Protein AF-A0A4Y8JKN2-F1 (afdb_monomer_lite)

Foldseek 3Di:
DDDDDDDDDDDDPDDPCCQQPVPVDDDPDDTDPDHPVLVVLVVLLVLLVQLPPCDPVNPPRPSVVVLLVVAQVSLVVLLVVLVVVLVVQDWDWDWDDDPPDDIDIDIAHSVSSVSSNCVSVVVVRNFDWDKQKAFWQDQDLPAWTWGDRDDPDTDTEAEVVPDVVVSVPDDGGFIKIFTWGWDWDDDVVDDIDIYTYTPDIGGDDD

Sequence (206 aa):
MRPALPVLELAPDTLIATEIAPDGQIQLFDQPTSQLVDRSVVDAMTLLAQSKGVGPDADAAAFLQTLEERGPRVATSLRDLANTLAASQFETEFSWTEPRKAALNLRMSVPDLLHLGKLVASRELEKEPVQLEGILRTVSDISPLKLEIGKGEYETVNATEIDKSVIKSLSVGRRVRISTEVTEEKSPGGAPVTHFKATRIEVLEH

pLDDT: mean 82.79, std 11.7, range [41.06, 95.88]

Secondary structure (DSSP, 8-state):
-PPPPP------SS-HHHHH-TTS---SSS--SS-HHHHHHHHHHHHHHHHTT--S-GGG-HHHHHHHHH-HHHHHHHHHHHHHHHHTTS-EEEEE--TTSPPEEEEE-HHHHHHHHHHHHHTTTT---EEEEEEE----SSSPEEEEEETTEEEEEE-TTS-HHHHHH--TT-EEEEEEEEEEE--TTSPPEEEEEEEEEEEPP-

Radius of gyration: 23.22 Å; chains: 1; bounding box: 57×48×72 Å

Structure (mmCIF, N/CA/C/O backbone):
data_AF-A0A4Y8JKN2-F1
#
_entry.id   AF-A0A4Y8JKN2-F1
#
loop_
_atom_site.group_PDB
_atom_site.id
_atom_site.type_symbol
_atom_site.label_atom_id
_atom_site.label_alt_id
_atom_site.label_comp_id
_atom_site.label_asym_id
_atom_site.label_entity_id
_atom_site.label_seq_id
_atom_site.pdbx_PDB_ins_code
_atom_site.Cartn_x
_atom_site.Cartn_y
_atom_site.Cartn_z
_atom_site.occupancy
_atom_site.B_iso_or_equiv
_atom_site.auth_seq_id
_atom_site.auth_comp_id
_atom_site.auth_asym_id
_atom_site.auth_atom_id
_atom_site.pdbx_PDB_model_num
ATOM 1 N N . MET A 1 1 ? 7.258 -3.399 -41.483 1.00 41.06 1 MET A N 1
ATOM 2 C CA . MET A 1 1 ? 7.221 -2.134 -40.722 1.00 41.06 1 MET A CA 1
ATOM 3 C C . MET A 1 1 ? 6.805 -2.504 -39.305 1.00 41.06 1 MET A C 1
ATOM 5 O O . MET A 1 1 ? 5.716 -3.041 -39.157 1.00 41.06 1 MET A O 1
ATOM 9 N N . ARG A 1 2 ? 7.690 -2.405 -38.301 1.00 42.03 2 ARG A N 1
ATOM 10 C CA . ARG A 1 2 ? 7.281 -2.654 -36.904 1.00 42.03 2 ARG A CA 1
ATOM 11 C C . ARG A 1 2 ? 6.432 -1.457 -36.450 1.00 42.03 2 ARG A C 1
ATOM 13 O O . ARG A 1 2 ? 6.825 -0.338 -36.777 1.00 42.03 2 ARG A O 1
ATOM 20 N N . PRO A 1 3 ? 5.287 -1.662 -35.778 1.00 55.53 3 PRO A N 1
ATOM 21 C CA . PRO A 1 3 ? 4.520 -0.553 -35.224 1.00 55.53 3 PRO A CA 1
ATOM 22 C C . PRO A 1 3 ? 5.400 0.232 -34.242 1.00 55.53 3 PRO A C 1
ATOM 24 O O . PRO A 1 3 ? 6.191 -0.363 -33.508 1.00 55.53 3 PRO A O 1
ATOM 27 N N . ALA A 1 4 ? 5.304 1.561 -34.280 1.00 60.41 4 ALA A N 1
ATOM 28 C CA . ALA A 1 4 ? 5.977 2.414 -33.311 1.00 60.41 4 ALA A CA 1
ATOM 29 C C . ALA A 1 4 ? 5.371 2.146 -31.928 1.00 60.41 4 ALA A C 1
ATOM 31 O O . ALA A 1 4 ? 4.151 2.186 -31.770 1.00 60.41 4 ALA A O 1
ATOM 32 N N . LEU A 1 5 ? 6.220 1.828 -30.955 1.00 69.69 5 LEU A N 1
ATOM 33 C CA . LEU A 1 5 ? 5.797 1.688 -29.567 1.00 69.69 5 LEU A CA 1
ATOM 34 C C . LEU A 1 5 ? 5.616 3.093 -28.972 1.00 69.69 5 LEU A C 1
ATOM 36 O O . LEU A 1 5 ? 6.446 3.964 -29.245 1.00 69.69 5 LEU A O 1
ATOM 40 N N . PRO A 1 6 ? 4.554 3.340 -28.188 1.00 74.62 6 PRO A N 1
ATOM 41 C CA . PRO A 1 6 ? 4.417 4.596 -27.466 1.00 74.62 6 PRO A CA 1
ATOM 42 C C . PRO A 1 6 ? 5.538 4.707 -26.425 1.00 74.62 6 PRO A C 1
ATOM 44 O O . PRO A 1 6 ? 5.729 3.798 -25.619 1.00 74.62 6 PRO A O 1
ATOM 47 N N . VAL A 1 7 ? 6.278 5.816 -26.452 1.00 80.00 7 VAL A N 1
ATOM 48 C CA . VAL A 1 7 ? 7.317 6.140 -25.465 1.00 80.00 7 VAL A CA 1
ATOM 49 C C . VAL A 1 7 ? 6.814 7.304 -24.622 1.00 80.00 7 VAL A C 1
ATOM 51 O O . VAL A 1 7 ? 6.400 8.326 -25.169 1.00 80.00 7 VAL A O 1
ATOM 54 N N . LEU A 1 8 ? 6.838 7.138 -23.299 1.00 79.00 8 LEU A N 1
ATOM 55 C CA . LEU A 1 8 ? 6.589 8.213 -22.345 1.00 79.00 8 LEU A CA 1
ATOM 56 C C . LEU A 1 8 ? 7.929 8.639 -21.747 1.00 79.00 8 LEU A C 1
ATOM 58 O O . LEU A 1 8 ? 8.560 7.863 -21.033 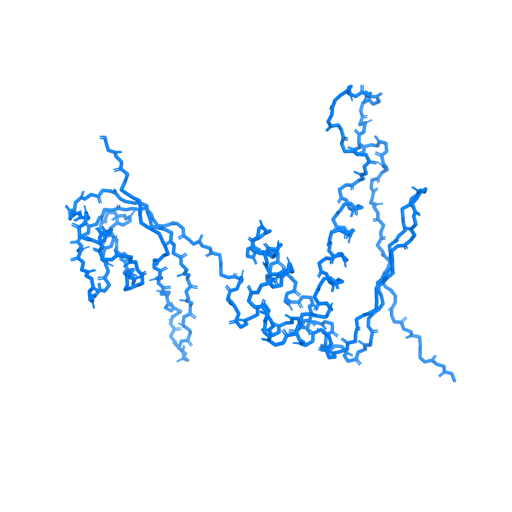1.00 79.00 8 LEU A O 1
ATOM 62 N N . GLU A 1 9 ? 8.353 9.863 -22.043 1.00 83.75 9 GLU A N 1
ATOM 63 C CA . GLU A 1 9 ? 9.558 10.446 -21.460 1.00 83.75 9 GLU A CA 1
ATOM 64 C C . GLU A 1 9 ? 9.188 11.295 -20.246 1.00 83.75 9 GLU A C 1
ATOM 66 O O . GLU A 1 9 ? 8.287 12.135 -20.301 1.00 83.75 9 GLU A O 1
ATOM 71 N N . LEU A 1 10 ? 9.888 11.055 -19.140 1.00 81.12 10 LEU A N 1
ATOM 72 C CA . LEU A 1 10 ? 9.747 11.793 -17.894 1.00 81.12 10 LEU A CA 1
ATOM 73 C C . LEU A 1 10 ? 11.110 12.378 -17.539 1.00 81.12 10 LEU A C 1
ATOM 75 O O . LEU A 1 10 ? 12.120 11.677 -17.594 1.00 81.12 10 LEU A O 1
ATOM 79 N N . ALA A 1 11 ? 11.127 13.650 -17.159 1.00 83.81 11 ALA A N 1
ATOM 80 C CA . ALA A 1 11 ? 12.320 14.337 -16.692 1.00 83.81 11 ALA A CA 1
ATOM 81 C C . ALA A 1 11 ? 11.973 15.202 -15.470 1.00 83.81 11 ALA A C 1
ATOM 83 O O . ALA A 1 11 ? 10.837 15.676 -15.369 1.00 83.81 11 ALA A O 1
ATOM 84 N N . PRO A 1 12 ? 12.926 15.415 -14.547 1.00 81.69 12 PRO A N 1
ATOM 85 C CA . PRO A 1 12 ? 12.766 16.404 -13.491 1.00 81.69 12 PRO A CA 1
ATOM 86 C C . PRO A 1 12 ? 12.513 17.791 -14.099 1.00 81.69 12 PRO A C 1
ATOM 88 O O . PRO A 1 12 ? 13.234 18.207 -15.005 1.00 81.69 12 PRO A O 1
ATOM 91 N N . ASP A 1 13 ? 11.527 18.520 -13.575 1.00 84.06 13 ASP A N 1
ATOM 92 C CA . ASP A 1 13 ? 11.289 19.925 -13.951 1.00 84.06 13 ASP A CA 1
ATOM 93 C C . ASP A 1 13 ? 12.321 20.870 -13.299 1.00 84.06 13 ASP A C 1
ATOM 95 O O . ASP A 1 13 ? 12.639 21.947 -13.800 1.00 84.06 13 ASP A O 1
ATOM 99 N N . THR A 1 14 ? 12.906 20.430 -12.182 1.00 83.00 14 THR A N 1
ATOM 100 C CA . THR A 1 14 ? 13.857 21.203 -11.379 1.00 83.00 14 THR A CA 1
ATOM 101 C C . THR A 1 14 ? 15.284 20.703 -11.585 1.00 83.00 14 THR A C 1
ATOM 103 O O . THR A 1 14 ? 15.535 19.502 -11.678 1.00 83.00 14 THR A O 1
ATOM 106 N N . LEU A 1 15 ? 16.255 21.620 -11.591 1.00 81.75 15 LEU A N 1
ATOM 107 C CA . LEU A 1 15 ? 17.674 21.266 -11.593 1.00 81.75 15 LEU A CA 1
ATOM 108 C C . LEU A 1 15 ? 18.097 20.662 -10.248 1.00 81.75 15 LEU A C 1
ATOM 110 O O . LEU A 1 15 ? 17.722 21.167 -9.191 1.00 81.75 15 LEU A O 1
ATOM 114 N N . ILE A 1 16 ? 18.998 19.675 -10.294 1.00 78.44 16 ILE A N 1
ATOM 115 C CA . ILE A 1 16 ? 19.581 19.013 -9.111 1.00 78.44 16 ILE A CA 1
ATOM 116 C C . ILE A 1 16 ? 20.062 20.033 -8.071 1.00 78.44 16 ILE A C 1
ATOM 118 O O . ILE A 1 16 ? 19.768 19.908 -6.885 1.00 78.44 16 ILE A O 1
ATOM 122 N N . ALA A 1 17 ? 20.788 21.064 -8.518 1.00 77.88 17 ALA A N 1
ATOM 123 C CA . ALA A 1 17 ? 21.339 22.088 -7.635 1.00 77.88 17 ALA A CA 1
ATOM 124 C C . ALA A 1 17 ? 20.245 22.875 -6.901 1.00 77.88 17 ALA A C 1
ATOM 126 O O . ALA A 1 17 ? 20.403 23.173 -5.726 1.00 77.88 17 ALA A O 1
ATOM 127 N N . THR A 1 18 ? 19.129 23.169 -7.567 1.00 82.75 18 THR A N 1
ATOM 128 C CA . THR A 1 18 ? 18.012 23.924 -6.989 1.00 82.75 18 THR A CA 1
ATOM 129 C C . THR A 1 18 ? 17.222 23.096 -5.976 1.00 82.75 18 THR A C 1
ATOM 131 O O . THR A 1 18 ? 16.709 23.647 -5.011 1.00 82.75 18 THR A O 1
ATOM 134 N N . GLU A 1 19 ? 17.136 21.781 -6.167 1.00 79.25 19 GLU A N 1
ATOM 135 C CA . GLU A 1 19 ? 16.401 20.890 -5.264 1.00 79.25 19 GLU A CA 1
ATOM 136 C C . GLU A 1 19 ? 17.225 20.465 -4.042 1.00 79.25 19 GLU A C 1
ATOM 138 O O . GLU A 1 19 ? 16.716 20.435 -2.925 1.00 79.25 19 GLU A O 1
ATOM 143 N N . ILE A 1 20 ? 18.507 20.152 -4.242 1.00 78.56 20 ILE A N 1
ATOM 144 C CA . ILE A 1 20 ? 19.381 19.624 -3.186 1.00 78.56 20 ILE A CA 1
ATOM 145 C C . ILE A 1 20 ? 20.089 20.752 -2.420 1.00 78.56 20 ILE A C 1
ATOM 147 O O . ILE A 1 20 ? 20.336 20.630 -1.221 1.00 78.56 20 ILE A O 1
ATOM 151 N N . ALA A 1 21 ? 20.411 21.860 -3.094 1.00 75.56 21 ALA A N 1
ATOM 152 C CA . ALA A 1 21 ? 21.145 22.989 -2.523 1.00 75.56 21 ALA A CA 1
ATOM 153 C C . ALA A 1 21 ? 20.587 24.346 -3.016 1.00 75.56 21 ALA A C 1
ATOM 155 O O . ALA A 1 21 ? 21.321 25.106 -3.657 1.00 75.56 21 ALA A O 1
ATOM 156 N N . PRO A 1 22 ? 19.314 24.679 -2.711 1.00 71.69 22 PRO A N 1
ATOM 157 C CA . PRO A 1 22 ? 18.637 25.879 -3.225 1.00 71.69 22 PRO A CA 1
ATOM 158 C C . PRO A 1 22 ? 19.405 27.185 -2.967 1.00 71.69 22 PRO A C 1
ATOM 160 O O . PRO A 1 22 ? 19.418 28.063 -3.825 1.00 71.69 22 PRO A O 1
ATOM 163 N N . ASP A 1 23 ? 20.117 27.274 -1.838 1.00 76.50 23 ASP A N 1
ATOM 164 C CA . ASP A 1 23 ? 20.905 28.448 -1.432 1.00 76.50 23 ASP A CA 1
ATOM 165 C C . ASP A 1 23 ? 22.427 28.264 -1.618 1.00 76.50 23 ASP A C 1
ATOM 167 O O . ASP A 1 23 ? 23.230 29.002 -1.044 1.00 76.50 23 ASP A O 1
ATOM 171 N N . GLY A 1 24 ? 22.860 27.236 -2.359 1.00 66.69 24 GLY A N 1
ATOM 172 C CA . GLY A 1 24 ? 24.280 26.911 -2.558 1.00 66.69 24 GLY A CA 1
ATOM 173 C C . GLY A 1 24 ? 25.007 26.400 -1.304 1.00 66.69 24 GLY A C 1
ATOM 174 O O . GLY A 1 24 ? 26.232 26.272 -1.309 1.00 66.69 24 GLY A O 1
ATOM 175 N N . GLN A 1 25 ? 24.276 26.107 -0.224 1.00 65.94 25 GLN A N 1
ATOM 176 C CA . GLN A 1 25 ? 24.839 25.601 1.025 1.00 65.94 25 GLN A CA 1
ATOM 177 C C . GLN A 1 25 ? 25.084 24.090 0.948 1.00 65.94 25 GLN A C 1
ATOM 179 O O . GLN A 1 25 ? 24.153 23.304 0.778 1.00 65.94 25 GLN A O 1
ATOM 184 N N . ILE A 1 26 ? 26.337 23.682 1.153 1.00 57.91 26 ILE A N 1
ATOM 185 C CA . ILE A 1 26 ? 26.689 22.294 1.464 1.00 57.91 26 ILE A CA 1
ATOM 186 C C . ILE A 1 26 ? 26.428 22.114 2.962 1.00 57.91 26 ILE A C 1
ATOM 188 O O . ILE A 1 26 ? 27.255 22.514 3.784 1.00 57.91 26 ILE A O 1
ATOM 192 N N . GLN A 1 27 ? 25.267 21.577 3.346 1.00 57.22 27 GLN A N 1
ATOM 193 C CA . GLN A 1 27 ? 25.066 21.202 4.746 1.00 57.22 27 GLN A CA 1
ATOM 194 C C . GLN A 1 27 ? 25.890 19.942 5.037 1.00 57.22 27 GLN A C 1
ATOM 196 O O . GLN A 1 27 ? 25.826 18.955 4.310 1.00 57.22 27 GLN A O 1
ATOM 201 N N . LEU A 1 28 ? 26.710 20.005 6.088 1.00 58.78 28 LEU A N 1
ATOM 202 C CA . LEU A 1 28 ? 27.764 19.029 6.400 1.00 58.78 28 LEU A CA 1
ATOM 203 C C . LEU A 1 28 ? 27.255 17.630 6.800 1.00 58.78 28 LEU A C 1
ATOM 205 O O . LEU A 1 28 ? 28.066 16.710 6.874 1.00 58.78 28 LEU A O 1
ATOM 209 N N . PHE A 1 29 ? 25.951 17.448 7.041 1.00 60.16 29 PHE A N 1
ATOM 210 C CA . PHE A 1 29 ? 25.372 16.175 7.481 1.00 60.16 29 PHE A CA 1
ATOM 211 C C . PHE A 1 29 ? 23.988 15.927 6.854 1.00 60.16 29 PHE A C 1
ATOM 213 O O . PHE A 1 29 ? 23.182 16.844 6.742 1.00 60.16 29 PHE A O 1
ATOM 220 N N . ASP A 1 30 ? 23.742 14.669 6.474 1.00 59.84 30 ASP A N 1
ATOM 221 C CA . ASP A 1 30 ? 22.440 14.083 6.104 1.00 59.84 30 ASP A CA 1
ATOM 222 C C . ASP A 1 30 ? 21.697 14.672 4.881 1.00 59.84 30 ASP A C 1
ATOM 224 O O . ASP A 1 30 ? 20.476 14.559 4.763 1.00 59.84 30 ASP A O 1
ATOM 228 N N . GLN A 1 31 ? 22.413 15.271 3.918 1.00 62.06 31 GLN A N 1
ATOM 229 C CA . GLN A 1 31 ? 21.781 15.731 2.675 1.00 62.06 31 GLN A CA 1
ATOM 230 C C . GLN A 1 31 ? 21.476 14.579 1.697 1.00 62.06 31 GLN A C 1
ATOM 232 O O . GLN A 1 31 ? 22.336 13.723 1.451 1.00 62.06 31 GLN A O 1
ATOM 237 N N . PRO A 1 32 ? 20.290 14.584 1.053 1.00 64.25 32 PRO A N 1
ATOM 238 C CA . PRO A 1 32 ? 20.011 13.719 -0.086 1.00 64.25 32 PRO A CA 1
ATOM 239 C C . PRO A 1 32 ? 21.027 13.973 -1.204 1.00 64.25 32 PRO A C 1
ATOM 241 O O . PRO A 1 32 ? 21.186 15.093 -1.668 1.00 64.25 32 PRO A O 1
ATOM 244 N N . THR A 1 33 ? 21.697 12.927 -1.679 1.00 74.38 33 THR A N 1
ATOM 245 C CA . THR A 1 33 ? 22.672 13.023 -2.783 1.00 74.38 33 THR A CA 1
ATOM 246 C C . THR A 1 33 ? 22.033 12.913 -4.172 1.00 74.38 33 THR A C 1
ATOM 248 O O . THR A 1 33 ? 22.736 12.938 -5.179 1.00 74.38 33 THR A O 1
ATOM 251 N N . SER A 1 34 ? 20.708 12.755 -4.233 1.00 80.25 34 SER A N 1
ATOM 252 C CA . SER A 1 34 ? 19.911 12.575 -5.455 1.00 80.25 34 SER A CA 1
ATOM 253 C C . SER A 1 34 ? 18.568 13.286 -5.319 1.00 80.25 34 SER A C 1
ATOM 255 O O . SER A 1 34 ? 18.090 13.473 -4.194 1.00 80.25 34 SER A O 1
ATOM 257 N N . GLN A 1 35 ? 17.982 13.682 -6.453 1.00 86.00 35 GLN A N 1
ATOM 258 C CA . GLN A 1 35 ? 16.673 14.332 -6.477 1.00 86.00 35 GLN A CA 1
ATOM 259 C C . GLN A 1 35 ? 15.595 13.374 -5.963 1.00 86.00 35 GLN A C 1
ATOM 261 O O . GLN A 1 35 ? 15.729 12.149 -6.041 1.00 86.00 35 GLN A O 1
ATOM 266 N N . LEU A 1 36 ? 14.498 13.915 -5.444 1.00 84.25 36 LEU A N 1
ATOM 267 C CA . LEU A 1 36 ? 13.361 13.131 -4.979 1.00 84.25 36 LEU A CA 1
ATOM 268 C C . LEU A 1 36 ? 12.807 12.253 -6.102 1.00 84.25 36 LEU A C 1
ATOM 270 O O . LEU A 1 36 ? 12.467 11.098 -5.849 1.00 84.25 36 LEU A O 1
ATOM 274 N N . VAL A 1 37 ? 12.752 12.769 -7.332 1.00 87.06 37 VAL A N 1
ATOM 275 C CA . VAL A 1 37 ? 12.298 11.998 -8.497 1.00 87.06 37 VAL A CA 1
ATOM 276 C C . VAL A 1 37 ? 13.226 10.823 -8.793 1.00 87.06 37 VAL A C 1
ATOM 278 O O . VAL A 1 37 ? 12.730 9.713 -8.955 1.00 87.06 37 VAL A O 1
ATOM 281 N N . ASP A 1 38 ? 14.546 11.019 -8.745 1.00 88.62 38 ASP A N 1
ATOM 282 C CA . ASP A 1 38 ? 15.517 9.935 -8.922 1.00 88.62 38 ASP A CA 1
ATOM 283 C C . ASP A 1 38 ? 15.287 8.839 -7.883 1.00 88.62 38 ASP A C 1
ATOM 285 O O . ASP A 1 38 ? 15.107 7.670 -8.220 1.00 88.62 38 ASP A O 1
ATOM 289 N N . ARG A 1 39 ? 15.205 9.228 -6.605 1.00 88.44 39 ARG A N 1
ATOM 290 C CA . ARG A 1 39 ? 14.962 8.290 -5.503 1.00 88.44 39 ARG A CA 1
ATOM 291 C C . ARG A 1 39 ? 13.639 7.554 -5.676 1.00 88.44 39 ARG A C 1
ATOM 293 O O . ARG A 1 39 ? 13.599 6.347 -5.472 1.00 88.44 39 ARG A O 1
ATOM 300 N N . SER A 1 40 ? 12.583 8.261 -6.070 1.00 88.75 40 SER A N 1
ATOM 301 C CA . SER A 1 40 ? 11.241 7.695 -6.230 1.00 88.75 40 SER A CA 1
ATOM 302 C C . SER A 1 40 ? 11.164 6.718 -7.403 1.00 88.75 40 SER A C 1
ATOM 304 O O . SER A 1 40 ? 10.560 5.656 -7.273 1.00 88.75 40 SER A O 1
ATOM 306 N N . VAL A 1 41 ? 11.798 7.036 -8.537 1.00 90.12 41 VAL A N 1
ATOM 307 C CA . VAL A 1 41 ? 11.812 6.152 -9.712 1.00 90.12 41 VAL A CA 1
ATOM 308 C C . VAL A 1 41 ? 12.665 4.917 -9.453 1.00 90.12 41 VAL A C 1
ATOM 310 O O . VAL A 1 41 ? 12.218 3.805 -9.733 1.00 90.12 41 VAL A O 1
ATOM 313 N N . VAL A 1 42 ? 13.858 5.083 -8.872 1.00 90.94 42 VAL A N 1
ATOM 314 C CA . VAL A 1 42 ? 14.717 3.958 -8.473 1.00 90.94 42 VAL A CA 1
ATOM 315 C C . VAL A 1 42 ? 13.966 3.027 -7.524 1.00 90.94 42 VAL A C 1
ATOM 317 O O . VAL A 1 42 ? 13.999 1.808 -7.699 1.00 90.94 42 VAL A O 1
ATOM 320 N N . ASP A 1 43 ? 13.259 3.590 -6.548 1.00 89.81 43 ASP A N 1
ATOM 321 C CA . ASP A 1 43 ? 12.484 2.829 -5.578 1.00 89.81 43 ASP A CA 1
ATOM 322 C C . ASP A 1 43 ? 11.317 2.067 -6.229 1.00 89.81 43 ASP A C 1
ATOM 324 O O . ASP A 1 43 ? 11.188 0.854 -6.059 1.00 89.81 43 ASP A O 1
ATOM 328 N N . ALA A 1 44 ? 10.528 2.736 -7.074 1.00 90.19 44 ALA A N 1
ATOM 329 C CA . ALA A 1 44 ? 9.434 2.108 -7.813 1.00 90.19 44 ALA A CA 1
ATOM 330 C C . ALA A 1 44 ? 9.925 0.984 -8.745 1.00 90.19 44 ALA A C 1
ATOM 332 O O . ALA A 1 44 ? 9.352 -0.108 -8.764 1.00 90.19 44 ALA A O 1
ATOM 333 N N . MET A 1 45 ? 11.015 1.209 -9.487 1.00 92.19 45 MET A N 1
ATOM 334 C CA . MET A 1 45 ? 11.617 0.184 -10.347 1.00 92.19 45 MET A CA 1
ATOM 335 C C . MET A 1 45 ? 12.172 -0.989 -9.536 1.00 92.19 45 MET A C 1
ATOM 337 O O . MET A 1 45 ? 12.086 -2.133 -9.982 1.00 92.19 45 MET A O 1
ATOM 341 N N . THR A 1 46 ? 12.702 -0.730 -8.339 1.00 90.00 46 THR A N 1
ATOM 342 C CA . THR A 1 46 ? 13.184 -1.776 -7.431 1.00 90.00 46 THR A CA 1
ATOM 343 C C . THR A 1 46 ? 12.029 -2.631 -6.916 1.00 90.00 46 THR A C 1
ATOM 345 O O . THR A 1 46 ? 12.123 -3.854 -6.978 1.00 90.00 46 THR A O 1
ATOM 348 N N . LEU A 1 47 ? 10.912 -2.024 -6.498 1.00 89.19 47 LEU A N 1
ATOM 349 C CA . LEU A 1 47 ? 9.699 -2.749 -6.095 1.00 89.19 47 LEU A CA 1
ATOM 350 C C . LEU A 1 47 ? 9.158 -3.631 -7.226 1.00 89.19 47 LEU A C 1
ATOM 352 O O . LEU A 1 47 ? 8.868 -4.812 -7.023 1.00 89.19 47 LEU A O 1
ATOM 356 N N . LEU A 1 48 ? 9.070 -3.086 -8.443 1.00 90.38 48 LEU A N 1
ATOM 357 C CA . LEU A 1 48 ? 8.647 -3.850 -9.616 1.00 90.38 48 LEU A CA 1
ATOM 358 C C . LEU A 1 48 ? 9.613 -5.007 -9.908 1.00 90.38 48 LEU A C 1
ATOM 360 O O . LEU A 1 48 ? 9.170 -6.118 -10.198 1.00 90.38 48 LEU A O 1
ATOM 364 N N . ALA A 1 49 ? 10.924 -4.788 -9.790 1.00 89.75 49 ALA A N 1
ATOM 365 C CA . ALA A 1 49 ? 11.920 -5.839 -9.967 1.00 89.75 49 ALA A CA 1
ATOM 366 C C . ALA A 1 49 ? 11.802 -6.939 -8.900 1.00 89.75 49 ALA A C 1
ATOM 368 O O . ALA A 1 49 ? 11.878 -8.112 -9.245 1.00 89.75 49 ALA A O 1
ATOM 369 N N . GLN A 1 50 ? 11.569 -6.578 -7.635 1.00 87.56 50 GLN A N 1
ATOM 370 C CA . GLN A 1 50 ? 11.368 -7.526 -6.534 1.00 87.56 50 GLN A CA 1
ATOM 371 C C . GLN A 1 50 ? 10.105 -8.372 -6.706 1.00 87.56 50 GLN A C 1
ATOM 373 O O . GLN A 1 50 ? 10.086 -9.522 -6.275 1.00 87.56 50 GLN A O 1
ATOM 378 N N . SER A 1 51 ? 9.063 -7.831 -7.347 1.00 85.12 51 SER A N 1
ATOM 379 C CA . SER A 1 51 ? 7.854 -8.606 -7.648 1.00 85.12 51 SER A CA 1
ATOM 380 C C . SER A 1 51 ? 8.123 -9.770 -8.613 1.00 85.12 51 SER A C 1
ATOM 382 O O . SER A 1 51 ? 7.438 -10.797 -8.572 1.00 85.12 51 SER A O 1
ATOM 384 N N . LYS A 1 52 ? 9.162 -9.655 -9.453 1.00 81.88 52 LYS A N 1
ATOM 385 C CA . LYS A 1 52 ? 9.575 -10.731 -10.351 1.00 81.88 52 LYS A CA 1
ATOM 386 C C . LYS A 1 52 ? 10.271 -11.832 -9.567 1.00 81.88 52 LYS A C 1
ATOM 388 O O . LYS A 1 52 ? 11.340 -11.636 -9.001 1.00 81.88 52 LYS A O 1
ATOM 393 N N . GLY A 1 53 ? 9.689 -13.023 -9.598 1.00 70.25 53 GLY A N 1
ATOM 394 C CA . GLY A 1 53 ? 10.221 -14.182 -8.883 1.00 70.25 53 GLY A CA 1
ATOM 395 C C . GLY A 1 53 ? 9.559 -14.436 -7.532 1.00 70.25 53 GLY A C 1
ATOM 396 O O . GLY A 1 53 ? 9.922 -15.401 -6.863 1.00 70.25 53 GLY A O 1
ATOM 397 N N . VAL A 1 54 ? 8.547 -13.646 -7.154 1.00 74.62 54 VAL A N 1
ATOM 398 C CA . VAL A 1 54 ? 7.657 -14.014 -6.050 1.00 74.62 54 VAL A CA 1
ATOM 399 C C . VAL A 1 54 ? 6.799 -15.198 -6.500 1.00 74.62 54 VAL A C 1
ATOM 401 O O . VAL A 1 54 ? 5.884 -15.045 -7.308 1.00 74.62 54 VAL A O 1
ATOM 404 N N . GLY A 1 55 ? 7.140 -16.395 -6.021 1.00 66.38 55 GLY A N 1
ATOM 405 C CA . GLY A 1 55 ? 6.384 -17.620 -6.279 1.00 66.38 55 GLY A CA 1
ATOM 406 C C . GLY A 1 55 ? 5.028 -17.649 -5.557 1.00 66.38 55 GLY A C 1
ATOM 407 O O . GLY A 1 55 ? 4.692 -16.716 -4.838 1.00 66.38 55 GLY A O 1
ATOM 408 N N . PRO A 1 56 ? 4.236 -18.720 -5.725 1.00 59.12 56 PRO A N 1
ATOM 409 C CA . PRO A 1 56 ? 2.924 -18.852 -5.083 1.00 59.12 56 PRO A CA 1
ATOM 410 C C . PRO A 1 56 ? 2.989 -18.941 -3.548 1.00 59.12 56 PRO A C 1
ATOM 412 O O . PRO A 1 56 ? 2.027 -18.565 -2.887 1.00 59.12 56 PRO A O 1
ATOM 415 N N . ASP A 1 57 ? 4.120 -19.379 -2.983 1.00 57.78 57 ASP A N 1
ATOM 416 C CA . ASP A 1 57 ? 4.357 -19.488 -1.534 1.00 57.78 57 ASP A CA 1
ATOM 417 C C . ASP A 1 57 ? 4.989 -18.187 -0.991 1.00 57.78 57 ASP A C 1
ATOM 419 O O . ASP A 1 57 ? 6.114 -18.138 -0.492 1.00 57.78 57 ASP A O 1
ATOM 423 N N . ALA A 1 58 ? 4.297 -17.075 -1.244 1.00 60.31 58 ALA A N 1
ATOM 424 C CA . ALA A 1 58 ? 4.840 -15.722 -1.152 1.00 60.31 58 ALA A CA 1
ATOM 425 C C . ALA A 1 58 ? 4.890 -15.142 0.270 1.00 60.31 58 ALA A C 1
ATOM 427 O O . ALA A 1 58 ? 5.325 -14.009 0.426 1.00 60.31 58 ALA A O 1
ATOM 428 N N . ASP A 1 59 ? 4.427 -15.840 1.309 1.00 55.78 59 ASP A N 1
ATOM 429 C CA . ASP A 1 59 ? 4.251 -15.261 2.657 1.00 55.78 59 ASP A CA 1
ATOM 430 C C . ASP A 1 59 ? 5.546 -14.665 3.257 1.00 55.78 59 ASP A C 1
ATOM 432 O O . ASP A 1 59 ? 5.468 -13.766 4.086 1.00 55.78 59 ASP A O 1
ATOM 436 N N . ALA A 1 60 ? 6.729 -15.085 2.786 1.00 55.72 60 ALA A N 1
ATOM 437 C CA . ALA A 1 60 ? 8.037 -14.585 3.232 1.00 55.72 60 ALA A CA 1
ATOM 438 C C . ALA A 1 60 ? 8.823 -13.783 2.169 1.00 55.72 60 ALA A C 1
ATOM 440 O O . ALA A 1 60 ? 10.026 -13.558 2.321 1.00 55.72 60 ALA A O 1
ATOM 441 N N . ALA A 1 61 ? 8.198 -13.384 1.057 1.00 69.50 61 ALA A N 1
ATOM 442 C CA . ALA A 1 61 ? 8.914 -12.662 0.008 1.00 69.50 61 ALA A CA 1
ATOM 443 C C . ALA A 1 61 ? 9.251 -11.227 0.454 1.00 69.50 61 ALA A C 1
ATOM 445 O O . ALA A 1 61 ? 8.363 -10.469 0.836 1.00 69.50 61 ALA A O 1
ATOM 446 N N . ALA A 1 62 ? 10.521 -10.823 0.317 1.00 78.19 62 ALA A N 1
ATOM 447 C CA . ALA A 1 62 ? 11.013 -9.482 0.673 1.00 78.19 62 ALA A CA 1
ATOM 448 C C . ALA A 1 62 ? 10.194 -8.335 0.044 1.00 78.19 62 ALA A C 1
ATOM 450 O O . ALA A 1 62 ? 10.070 -7.257 0.623 1.00 78.19 62 ALA A O 1
ATOM 451 N N . PHE A 1 63 ? 9.604 -8.588 -1.127 1.00 84.69 63 PHE A N 1
ATOM 452 C CA . PHE A 1 63 ? 8.667 -7.688 -1.794 1.00 84.69 63 PHE A CA 1
ATOM 453 C C . PHE A 1 63 ? 7.477 -7.299 -0.903 1.00 84.69 63 PHE A C 1
ATOM 455 O O . PHE A 1 63 ? 7.155 -6.121 -0.801 1.00 84.69 63 PHE A O 1
ATOM 462 N N . LEU A 1 64 ? 6.837 -8.270 -0.243 1.00 81.50 64 LEU A N 1
ATOM 463 C CA . LEU A 1 64 ? 5.624 -8.034 0.544 1.00 81.50 64 LEU A CA 1
ATOM 464 C C . LEU A 1 64 ? 5.927 -7.263 1.822 1.00 81.50 64 LEU A C 1
ATOM 466 O O . LEU A 1 64 ? 5.234 -6.296 2.109 1.00 81.50 64 LEU A O 1
ATOM 470 N N . GLN A 1 65 ? 7.020 -7.608 2.505 1.00 81.81 65 GLN A N 1
ATOM 471 C CA . GLN A 1 65 ? 7.494 -6.835 3.651 1.00 81.81 65 GLN A CA 1
ATOM 472 C C . GLN A 1 65 ? 7.773 -5.377 3.255 1.00 81.81 65 GLN A C 1
ATOM 474 O O . GLN A 1 65 ? 7.331 -4.448 3.924 1.00 81.81 65 GLN A O 1
ATOM 479 N N . THR A 1 66 ? 8.459 -5.165 2.127 1.00 84.88 66 THR A N 1
ATOM 480 C CA . THR A 1 66 ? 8.770 -3.810 1.649 1.00 84.88 66 THR A CA 1
ATOM 481 C C . THR A 1 66 ? 7.489 -3.048 1.289 1.00 84.88 66 THR A C 1
ATOM 483 O O . THR A 1 66 ? 7.395 -1.842 1.510 1.00 84.88 66 THR A O 1
ATOM 486 N N . LEU A 1 67 ? 6.484 -3.733 0.736 1.00 85.56 67 LEU A N 1
ATOM 487 C CA . LEU A 1 67 ? 5.208 -3.119 0.387 1.00 85.56 67 LEU A CA 1
ATOM 488 C C . LEU A 1 67 ? 4.376 -2.760 1.629 1.00 85.56 67 LEU A C 1
ATOM 490 O O . LEU A 1 67 ? 3.796 -1.678 1.664 1.00 85.56 67 LEU A O 1
ATOM 494 N N . GLU A 1 68 ? 4.372 -3.611 2.657 1.00 81.50 68 GLU A N 1
ATOM 495 C CA . GLU A 1 68 ? 3.749 -3.337 3.960 1.00 81.50 68 GLU A CA 1
ATOM 496 C C . GLU A 1 68 ? 4.392 -2.131 4.655 1.00 81.50 68 GLU A C 1
ATOM 498 O O . GLU A 1 68 ? 3.686 -1.232 5.108 1.00 81.50 68 GLU A O 1
ATOM 503 N N . GLU A 1 69 ? 5.727 -2.057 4.671 1.00 85.19 69 GLU A N 1
ATOM 504 C CA . GLU A 1 69 ? 6.475 -0.930 5.248 1.00 85.19 69 GLU A CA 1
ATOM 505 C C . GLU A 1 69 ? 6.170 0.403 4.543 1.00 85.19 69 GLU A C 1
ATOM 507 O O . GLU A 1 69 ? 6.153 1.461 5.175 1.00 85.19 69 GLU A O 1
ATOM 512 N N . ARG A 1 70 ? 5.903 0.368 3.231 1.00 84.44 70 ARG A N 1
ATOM 513 C CA . ARG A 1 70 ? 5.524 1.549 2.432 1.00 84.44 70 ARG A CA 1
ATOM 514 C C . ARG A 1 70 ? 4.044 1.898 2.520 1.00 84.44 70 ARG A C 1
ATOM 516 O O . ARG A 1 70 ? 3.656 3.030 2.219 1.00 84.44 70 ARG A O 1
ATOM 523 N N . GLY A 1 71 ? 3.243 0.941 2.956 1.00 81.31 71 GLY A N 1
ATOM 524 C CA . GLY A 1 71 ? 1.855 1.115 3.311 1.00 81.31 71 GLY A CA 1
ATOM 525 C C . GLY A 1 71 ? 0.867 1.142 2.139 1.00 81.31 71 GLY A C 1
ATOM 526 O O . GLY A 1 71 ? 1.230 1.071 0.957 1.00 81.31 71 GLY A O 1
ATOM 527 N N . PRO A 1 72 ? -0.428 1.285 2.468 1.00 80.62 72 PRO A N 1
ATOM 528 C CA . PRO A 1 72 ? -1.516 0.923 1.562 1.00 80.62 72 PRO A CA 1
ATOM 529 C C . PRO A 1 72 ? -1.620 1.755 0.293 1.00 80.62 72 PRO A C 1
ATOM 531 O O . PRO A 1 72 ? -1.952 1.238 -0.767 1.00 80.62 72 PRO A O 1
ATOM 534 N N . ARG A 1 73 ? -1.263 3.042 0.348 1.00 80.06 73 ARG A N 1
ATOM 535 C CA . ARG A 1 73 ? -1.303 3.910 -0.841 1.00 80.06 73 ARG A CA 1
ATOM 536 C C . ARG A 1 73 ? -0.319 3.464 -1.917 1.00 80.06 73 ARG A C 1
ATOM 538 O O . ARG A 1 73 ? -0.624 3.567 -3.107 1.00 80.06 73 ARG A O 1
ATOM 545 N N . VAL A 1 74 ? 0.850 2.968 -1.506 1.00 87.06 74 VAL A N 1
ATOM 546 C CA . VAL A 1 74 ? 1.860 2.442 -2.430 1.00 87.06 74 VAL A CA 1
ATOM 547 C C . VAL A 1 74 ? 1.388 1.109 -3.000 1.00 87.06 74 VAL A C 1
ATOM 549 O O . VAL A 1 74 ? 1.482 0.918 -4.210 1.00 87.06 74 VAL A O 1
ATOM 552 N N . ALA A 1 75 ? 0.797 0.241 -2.172 1.00 86.69 75 ALA A N 1
ATOM 553 C CA . ALA A 1 75 ? 0.169 -0.999 -2.624 1.00 86.69 75 ALA A CA 1
ATOM 554 C C . ALA A 1 75 ? -0.916 -0.742 -3.684 1.00 86.69 75 ALA A C 1
ATOM 556 O O . ALA A 1 75 ? -0.835 -1.290 -4.784 1.00 86.69 75 ALA A O 1
ATOM 557 N N . THR A 1 76 ? -1.858 0.168 -3.418 1.00 83.56 76 THR A N 1
ATOM 558 C CA . THR A 1 76 ? -2.932 0.525 -4.358 1.00 83.56 76 THR A CA 1
ATOM 559 C C . THR A 1 76 ? -2.378 1.082 -5.662 1.00 83.56 76 THR A C 1
ATOM 561 O O . THR A 1 76 ? -2.735 0.608 -6.739 1.00 83.56 76 THR A O 1
ATOM 564 N N . SER A 1 77 ? -1.448 2.039 -5.580 1.00 88.44 77 SER A N 1
ATOM 565 C CA . SER A 1 77 ? -0.832 2.641 -6.770 1.00 88.44 77 SER A CA 1
ATOM 566 C C . SER A 1 77 ? -0.094 1.598 -7.614 1.00 88.44 77 SER A C 1
ATOM 568 O O . SER A 1 77 ? -0.165 1.628 -8.841 1.00 88.44 77 SER A O 1
ATOM 570 N N . LEU A 1 78 ? 0.587 0.649 -6.966 1.00 90.62 78 LEU A N 1
ATOM 571 C CA . LEU A 1 78 ? 1.304 -0.428 -7.638 1.00 90.62 78 LEU A CA 1
ATOM 572 C C . LEU A 1 78 ? 0.347 -1.415 -8.318 1.00 90.62 78 LEU A C 1
ATOM 574 O O . LEU A 1 78 ? 0.589 -1.794 -9.467 1.00 90.62 78 LEU A O 1
ATOM 578 N N . ARG A 1 79 ? -0.755 -1.797 -7.655 1.00 89.44 79 ARG A N 1
ATOM 579 C CA . ARG A 1 79 ? -1.798 -2.636 -8.262 1.00 89.44 79 ARG A CA 1
ATOM 580 C C . ARG A 1 79 ? -2.418 -1.942 -9.471 1.00 89.44 79 ARG A C 1
ATOM 582 O O . ARG A 1 79 ? -2.547 -2.552 -10.532 1.00 89.44 79 ARG A O 1
ATOM 589 N N . ASP A 1 80 ? -2.799 -0.679 -9.326 1.00 90.19 80 ASP A N 1
ATOM 590 C CA . ASP A 1 80 ? -3.493 0.064 -10.377 1.00 90.19 80 ASP A CA 1
ATOM 591 C C . ASP A 1 80 ? -2.583 0.293 -11.588 1.00 90.19 80 ASP A C 1
ATOM 593 O O . ASP A 1 80 ? -3.021 0.111 -12.729 1.00 90.19 80 ASP A O 1
ATOM 597 N N . LEU A 1 81 ? -1.297 0.581 -11.356 1.00 90.25 81 LEU A N 1
ATOM 598 C CA . LEU A 1 81 ? -0.279 0.613 -12.405 1.00 90.25 81 LEU A CA 1
ATOM 599 C C . LEU A 1 81 ? -0.184 -0.740 -13.121 1.00 90.25 81 LEU A C 1
ATOM 601 O O . LEU A 1 81 ? -0.251 -0.792 -14.349 1.00 90.25 81 LEU A O 1
ATOM 605 N N . ALA A 1 82 ? -0.068 -1.838 -12.369 1.00 91.19 82 ALA A N 1
ATOM 606 C CA . ALA A 1 82 ? 0.055 -3.179 -12.931 1.00 91.19 82 ALA A CA 1
ATOM 607 C C . ALA A 1 82 ? -1.167 -3.564 -13.782 1.00 91.19 82 ALA A C 1
ATOM 609 O O . ALA A 1 82 ? -1.014 -4.032 -14.910 1.00 91.19 82 ALA A O 1
ATOM 610 N N . ASN A 1 83 ? -2.376 -3.295 -13.285 1.00 90.94 83 ASN A N 1
ATOM 611 C CA . ASN A 1 83 ? -3.626 -3.548 -13.998 1.00 90.94 83 ASN A CA 1
ATOM 612 C C . ASN A 1 83 ? -3.747 -2.697 -15.268 1.00 90.94 83 ASN A C 1
ATOM 614 O O . ASN A 1 83 ? -4.133 -3.211 -16.319 1.00 90.94 83 ASN A O 1
ATOM 618 N N . THR A 1 84 ? -3.384 -1.415 -15.187 1.00 90.81 84 THR A N 1
ATOM 619 C CA . THR A 1 84 ? -3.420 -0.491 -16.330 1.00 90.81 84 THR A CA 1
ATOM 620 C C . THR A 1 84 ? -2.466 -0.945 -17.432 1.00 90.81 84 THR A C 1
ATOM 622 O O . THR A 1 84 ? -2.846 -1.012 -18.601 1.00 90.81 84 THR A O 1
ATOM 625 N N . LEU A 1 85 ? -1.238 -1.320 -17.068 1.00 90.19 85 LEU A N 1
ATOM 626 C CA . LEU A 1 85 ? -0.248 -1.807 -18.026 1.00 90.19 85 LEU A CA 1
ATOM 627 C C . LEU A 1 85 ? -0.636 -3.174 -18.600 1.00 90.19 85 LEU A C 1
ATOM 629 O O . LEU A 1 85 ? -0.540 -3.368 -19.810 1.00 90.19 85 LEU A O 1
ATOM 633 N N . ALA A 1 86 ? -1.149 -4.097 -17.782 1.00 90.00 86 ALA A N 1
ATOM 634 C CA . ALA A 1 86 ? -1.621 -5.399 -18.254 1.00 90.00 86 ALA A CA 1
ATOM 635 C C . ALA A 1 86 ? -2.781 -5.266 -19.256 1.00 90.00 86 ALA A C 1
ATOM 637 O O . ALA A 1 86 ? -2.822 -5.991 -20.252 1.00 90.00 86 ALA 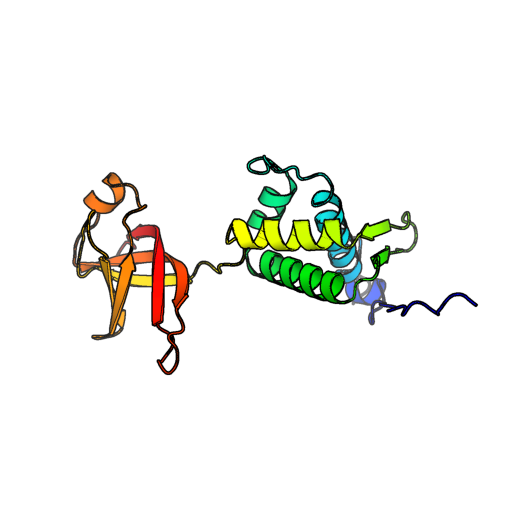A O 1
ATOM 638 N N . ALA A 1 87 ? -3.691 -4.310 -19.036 1.00 89.19 87 ALA A N 1
ATOM 639 C CA . ALA A 1 87 ? -4.809 -4.034 -19.937 1.00 89.19 87 ALA A CA 1
ATOM 640 C C . ALA A 1 87 ? -4.359 -3.542 -21.324 1.00 89.19 87 ALA A C 1
ATOM 642 O O . ALA A 1 87 ? -5.075 -3.754 -22.303 1.00 89.19 87 ALA A O 1
ATOM 643 N N . SER A 1 88 ? -3.169 -2.939 -21.429 1.00 85.00 88 SER A N 1
ATOM 644 C CA . SER A 1 88 ? -2.597 -2.513 -22.712 1.00 85.00 88 SER A CA 1
ATOM 645 C C . SER A 1 88 ? -2.184 -3.682 -23.617 1.00 85.00 88 SER A C 1
ATOM 647 O O . SER A 1 88 ? -2.038 -3.493 -24.820 1.00 85.00 88 SER A O 1
ATOM 649 N N . GLN A 1 89 ? -2.018 -4.887 -23.055 1.00 82.25 89 GLN A N 1
ATOM 650 C CA . GLN A 1 89 ? -1.544 -6.098 -23.740 1.00 82.25 89 GLN A CA 1
ATOM 651 C C . GLN A 1 89 ? -0.153 -5.977 -24.394 1.00 82.25 89 GLN A C 1
ATOM 653 O O . GLN A 1 89 ? 0.225 -6.834 -25.195 1.00 82.25 89 GLN A O 1
ATOM 658 N N . PHE A 1 90 ? 0.633 -4.958 -24.037 1.00 81.25 90 PHE A N 1
ATOM 659 C CA . PHE A 1 90 ? 2.015 -4.800 -24.490 1.00 81.25 90 PHE A CA 1
ATOM 660 C C . PHE A 1 90 ? 3.012 -5.171 -23.388 1.00 81.25 90 PHE A C 1
ATOM 662 O O . PHE A 1 90 ? 2.766 -4.962 -22.200 1.00 81.25 90 PHE A O 1
ATOM 669 N N . GLU A 1 91 ? 4.174 -5.696 -23.785 1.00 84.56 91 GLU A N 1
ATOM 670 C CA . GLU A 1 91 ? 5.324 -5.757 -22.881 1.00 84.56 91 GLU A CA 1
ATOM 671 C C . GLU A 1 91 ? 5.799 -4.335 -22.581 1.00 84.56 91 GLU A C 1
ATOM 673 O O . GLU A 1 91 ? 5.963 -3.522 -23.492 1.00 84.56 91 GLU A O 1
ATOM 678 N N . THR A 1 92 ? 6.015 -4.038 -21.302 1.00 88.75 92 THR A N 1
ATOM 679 C CA . THR A 1 92 ? 6.421 -2.701 -20.861 1.00 88.75 92 THR A CA 1
ATOM 680 C C . THR A 1 92 ? 7.903 -2.698 -20.527 1.00 88.75 92 THR A C 1
ATOM 682 O O . THR A 1 92 ? 8.370 -3.541 -19.763 1.00 88.75 92 THR A O 1
ATOM 685 N N . GLU A 1 93 ? 8.645 -1.743 -21.077 1.00 92.06 93 GLU A N 1
ATOM 686 C CA . GLU A 1 93 ? 10.050 -1.518 -20.748 1.00 92.06 93 GLU A CA 1
ATOM 687 C C . GLU A 1 93 ? 10.194 -0.175 -20.032 1.00 92.06 93 GLU A C 1
ATOM 689 O O . GLU A 1 93 ? 9.725 0.853 -20.511 1.00 92.06 93 GLU A O 1
ATOM 694 N N . PHE A 1 94 ? 10.821 -0.209 -18.863 1.00 91.38 94 PHE A N 1
ATOM 695 C CA . PHE A 1 94 ? 11.143 0.948 -18.047 1.00 91.38 94 PHE A CA 1
ATOM 696 C C . PHE A 1 94 ? 12.648 1.159 -18.090 1.00 91.38 94 PHE A C 1
ATOM 698 O O . PHE A 1 94 ? 13.410 0.223 -17.834 1.00 91.38 94 PHE A O 1
ATOM 705 N N . SER A 1 95 ? 13.070 2.390 -18.351 1.00 93.50 95 SER A N 1
ATOM 706 C CA . SER A 1 95 ? 14.472 2.790 -18.308 1.00 93.50 95 SER A CA 1
ATOM 707 C C . SER A 1 95 ? 14.618 4.084 -17.518 1.00 93.50 95 SER A C 1
ATOM 709 O O . SER A 1 95 ? 13.910 5.050 -17.801 1.00 93.50 95 SER A O 1
ATOM 711 N N . TRP A 1 96 ? 15.555 4.126 -16.575 1.00 93.44 96 TRP A N 1
ATOM 712 C CA . TRP A 1 96 ? 15.909 5.337 -15.838 1.00 93.44 96 TRP A CA 1
ATOM 713 C C . TRP A 1 96 ? 17.415 5.562 -15.888 1.00 93.44 96 TRP A C 1
ATOM 715 O O . TRP A 1 96 ? 18.197 4.627 -15.706 1.00 93.44 96 TRP A O 1
ATOM 725 N N . THR A 1 97 ? 17.834 6.799 -16.148 1.00 90.69 97 THR A N 1
ATOM 726 C CA . THR A 1 97 ? 19.250 7.170 -16.220 1.00 90.69 97 THR A CA 1
ATOM 727 C C . THR A 1 97 ? 19.491 8.412 -15.383 1.00 90.69 97 THR A C 1
ATOM 729 O O . THR A 1 97 ? 18.909 9.458 -15.642 1.00 90.69 97 THR A O 1
ATOM 732 N N . GLU A 1 98 ? 20.410 8.300 -14.429 1.00 86.38 98 GLU A N 1
ATOM 733 C CA . GLU A 1 98 ? 20.890 9.430 -13.638 1.00 86.38 98 GLU A CA 1
ATOM 734 C C . GLU A 1 98 ? 22.319 9.802 -14.060 1.00 86.38 98 GLU A C 1
ATOM 736 O O . GLU A 1 98 ? 23.123 8.917 -14.390 1.00 86.38 98 GLU A O 1
ATOM 741 N N . PRO A 1 99 ? 22.702 11.090 -14.001 1.00 81.19 99 PRO A N 1
ATOM 742 C CA . PRO A 1 99 ? 24.081 11.489 -14.231 1.00 81.19 99 PRO A CA 1
ATOM 743 C C . PRO A 1 99 ? 25.044 10.727 -13.312 1.00 81.19 99 PRO A C 1
ATOM 745 O O . PRO A 1 99 ? 24.903 10.734 -12.092 1.00 81.19 99 PRO A O 1
ATOM 748 N N . ARG A 1 100 ? 26.082 10.122 -13.903 1.00 81.69 100 ARG A N 1
ATOM 749 C CA . ARG A 1 100 ? 27.157 9.400 -13.191 1.00 81.69 100 ARG A CA 1
ATOM 750 C C . ARG A 1 100 ? 26.716 8.119 -12.460 1.00 81.69 100 ARG A C 1
ATOM 752 O O . ARG A 1 100 ? 27.511 7.584 -11.690 1.00 81.69 100 ARG A O 1
ATOM 759 N N . LYS A 1 101 ? 25.515 7.590 -12.722 1.00 85.69 101 LYS A N 1
ATOM 760 C CA . LYS A 1 101 ? 25.094 6.252 -12.273 1.00 85.69 101 LYS A CA 1
ATOM 761 C C . LYS A 1 101 ? 24.827 5.330 -13.461 1.00 85.69 101 LYS A C 1
ATOM 763 O O . LYS A 1 101 ? 24.644 5.779 -14.590 1.00 85.69 101 LYS A O 1
ATOM 768 N N . ALA A 1 102 ? 24.832 4.025 -13.202 1.00 87.25 102 ALA A N 1
ATOM 769 C CA . ALA A 1 102 ? 24.422 3.039 -14.193 1.00 87.25 102 ALA A CA 1
ATOM 770 C C . ALA A 1 102 ? 22.921 3.180 -14.492 1.00 87.25 102 ALA A C 1
ATOM 772 O O . ALA A 1 102 ? 22.130 3.406 -13.576 1.00 87.25 102 ALA A O 1
ATOM 773 N N . ALA A 1 103 ? 22.538 3.024 -15.760 1.00 90.44 103 ALA A N 1
ATOM 774 C CA . ALA A 1 103 ? 21.135 3.033 -16.155 1.00 90.44 103 ALA A CA 1
ATOM 775 C C . ALA A 1 103 ? 20.402 1.818 -15.568 1.00 90.44 103 ALA A C 1
ATOM 777 O O . ALA A 1 103 ? 20.884 0.684 -15.656 1.00 90.44 103 ALA A O 1
ATOM 778 N N . LEU A 1 104 ? 19.221 2.056 -15.007 1.00 92.31 104 LEU A N 1
ATOM 779 C CA . LEU A 1 104 ? 18.307 1.011 -14.570 1.00 92.31 104 LEU A CA 1
ATOM 780 C C . LEU A 1 104 ? 17.381 0.661 -15.723 1.00 92.31 104 LEU A C 1
ATOM 782 O O . LEU A 1 104 ? 16.790 1.548 -16.330 1.00 92.31 104 LEU A O 1
ATOM 786 N N . ASN A 1 105 ? 17.240 -0.630 -16.008 1.00 93.88 105 ASN A N 1
ATOM 787 C CA . ASN A 1 105 ? 16.351 -1.127 -17.050 1.00 93.88 105 ASN A CA 1
ATOM 788 C C . ASN A 1 105 ? 15.524 -2.286 -16.501 1.00 93.88 105 ASN A C 1
ATOM 790 O O . ASN A 1 105 ? 16.058 -3.186 -15.850 1.00 93.88 105 ASN A O 1
ATOM 794 N N . LEU A 1 106 ? 14.223 -2.277 -16.774 1.00 93.38 106 LEU A N 1
ATOM 795 C CA . LEU A 1 106 ? 13.292 -3.294 -16.310 1.00 93.38 106 LEU A CA 1
ATOM 796 C C . LEU A 1 106 ? 12.243 -3.578 -17.381 1.00 93.38 106 LEU A C 1
ATOM 798 O O . LEU A 1 106 ? 11.536 -2.678 -17.811 1.00 93.38 106 LEU A O 1
ATOM 802 N N . ARG A 1 107 ? 12.078 -4.847 -17.760 1.00 92.81 107 ARG A N 1
ATOM 803 C CA . ARG A 1 107 ? 11.012 -5.275 -18.680 1.00 92.81 107 ARG A CA 1
ATOM 804 C C . ARG A 1 107 ? 9.929 -6.075 -17.974 1.00 92.81 107 ARG A C 1
ATOM 806 O O . ARG A 1 107 ? 10.243 -7.147 -17.482 1.00 92.81 107 ARG A O 1
ATOM 813 N N . MET A 1 108 ? 8.684 -5.630 -17.955 1.00 91.19 108 MET A N 1
ATOM 814 C CA . MET A 1 108 ? 7.559 -6.371 -17.379 1.00 91.19 108 MET A CA 1
ATOM 815 C C . MET A 1 108 ? 6.723 -7.008 -18.491 1.00 91.19 108 MET A C 1
ATOM 817 O O . MET A 1 108 ? 6.242 -6.307 -19.386 1.00 91.19 108 MET A O 1
ATOM 821 N N . SER A 1 109 ? 6.544 -8.328 -18.440 1.00 91.62 109 SER A N 1
ATOM 822 C CA . SER A 1 109 ? 5.607 -9.024 -19.326 1.00 91.62 109 SER A CA 1
ATOM 823 C C . SER A 1 109 ? 4.168 -8.899 -18.810 1.00 91.62 109 SER A C 1
ATOM 825 O O . SER A 1 109 ? 3.938 -8.618 -17.632 1.00 91.62 109 SER A O 1
ATOM 827 N N . VAL A 1 110 ? 3.174 -9.136 -19.672 1.00 90.75 110 VAL A N 1
ATOM 828 C CA . VAL A 1 110 ? 1.758 -9.139 -19.254 1.00 90.75 110 VAL A CA 1
ATOM 829 C C . VAL A 1 110 ? 1.491 -10.154 -18.124 1.00 90.75 110 VAL A C 1
ATOM 831 O O . VAL A 1 110 ? 0.827 -9.780 -17.156 1.00 90.75 110 VAL A O 1
ATOM 834 N N . PRO A 1 111 ? 2.022 -11.397 -18.161 1.00 90.81 111 PRO A N 1
ATOM 835 C CA . PRO A 1 111 ? 1.926 -12.315 -17.026 1.00 90.81 111 PRO A CA 1
ATOM 836 C C . PRO A 1 111 ? 2.518 -11.770 -15.721 1.00 90.81 111 PRO A C 1
ATOM 838 O O . PRO A 1 111 ? 1.886 -11.934 -14.679 1.00 90.81 111 PRO A O 1
ATOM 841 N N . ASP A 1 112 ? 3.672 -11.090 -15.769 1.00 90.94 112 ASP A N 1
ATOM 842 C CA . ASP A 1 112 ? 4.291 -10.493 -14.573 1.00 90.94 112 ASP A CA 1
ATOM 843 C C . ASP A 1 112 ? 3.369 -9.438 -13.948 1.00 90.94 112 ASP A C 1
ATOM 845 O O . ASP A 1 112 ? 3.156 -9.421 -12.738 1.00 90.94 112 ASP A O 1
ATOM 849 N N . LEU A 1 113 ? 2.781 -8.578 -14.785 1.00 91.31 113 LEU A N 1
ATOM 850 C CA . LEU A 1 113 ? 1.882 -7.506 -14.352 1.00 91.31 113 LEU A CA 1
ATOM 851 C C . LEU A 1 113 ? 0.581 -8.058 -13.752 1.00 91.31 113 LEU A C 1
ATOM 853 O O . LEU A 1 113 ? 0.133 -7.594 -12.704 1.00 91.31 113 LEU A O 1
ATOM 857 N N . LEU A 1 114 ? -0.008 -9.085 -14.373 1.00 90.50 114 LEU A N 1
ATOM 858 C CA . LEU A 1 114 ? -1.196 -9.755 -13.837 1.00 90.50 114 LEU A CA 1
ATOM 859 C C . LEU A 1 114 ? -0.906 -10.464 -12.512 1.00 90.50 114 LEU A C 1
ATOM 861 O O . LEU A 1 114 ? -1.757 -10.472 -11.621 1.00 90.50 114 LEU A O 1
ATOM 865 N N . HIS A 1 115 ? 0.273 -11.075 -12.384 1.00 88.56 115 HIS A N 1
ATOM 866 C CA . HIS A 1 115 ? 0.705 -11.707 -11.141 1.00 88.56 115 HIS A CA 1
ATOM 867 C C . HIS A 1 115 ? 0.869 -10.677 -10.026 1.00 88.56 115 HIS A C 1
ATOM 869 O O . HIS A 1 115 ? 0.294 -10.851 -8.956 1.00 88.56 115 HIS A O 1
ATOM 875 N N . LEU A 1 116 ? 1.554 -9.565 -10.303 1.00 89.00 116 LEU A N 1
ATOM 876 C CA . LEU A 1 116 ? 1.715 -8.455 -9.367 1.00 89.00 116 LEU A CA 1
ATOM 877 C C . LEU A 1 116 ? 0.362 -7.910 -8.883 1.00 89.00 116 LEU A C 1
ATOM 879 O O . LEU A 1 116 ? 0.135 -7.821 -7.679 1.00 89.00 116 LEU A O 1
ATOM 883 N N . GLY A 1 117 ? -0.562 -7.608 -9.800 1.00 87.69 117 GLY A N 1
ATOM 884 C CA . GLY A 1 117 ? -1.892 -7.109 -9.435 1.00 87.69 117 GLY A CA 1
ATOM 885 C C . GLY A 1 117 ? -2.667 -8.087 -8.543 1.00 87.69 117 GLY A C 1
ATOM 886 O O . GLY A 1 117 ? -3.280 -7.680 -7.556 1.00 87.69 117 GLY A O 1
ATOM 887 N N . LYS A 1 118 ? -2.594 -9.392 -8.837 1.00 86.69 118 LYS A N 1
ATOM 888 C CA . LYS A 1 118 ? -3.214 -10.437 -8.005 1.00 86.69 118 LYS A CA 1
ATOM 889 C C . LYS A 1 118 ? -2.557 -10.570 -6.639 1.00 86.69 118 LYS A C 1
ATOM 891 O O . LYS A 1 118 ? -3.269 -10.782 -5.665 1.00 86.69 118 LYS A O 1
ATOM 896 N N . LEU A 1 119 ? -1.232 -10.480 -6.575 1.00 85.12 119 LEU A N 1
ATOM 897 C CA . LEU A 1 119 ? -0.460 -10.622 -5.345 1.00 85.12 119 LEU A CA 1
ATOM 898 C C . LEU A 1 119 ? -0.790 -9.508 -4.345 1.00 85.12 119 LEU A C 1
ATOM 900 O O . LEU A 1 119 ? -0.943 -9.780 -3.159 1.00 85.12 119 LEU A O 1
ATOM 904 N N . VAL A 1 120 ? -0.946 -8.272 -4.827 1.00 83.75 120 VAL A N 1
ATOM 905 C CA . VAL A 1 120 ? -1.350 -7.137 -3.987 1.00 83.75 120 VAL A CA 1
ATOM 906 C C . VAL A 1 120 ? -2.813 -7.271 -3.546 1.00 83.75 120 VAL A C 1
ATOM 908 O O . VAL A 1 120 ? -3.115 -7.136 -2.360 1.00 83.75 120 VAL A O 1
ATOM 911 N N . ALA A 1 121 ? -3.715 -7.607 -4.475 1.00 79.88 121 ALA A N 1
ATOM 912 C CA . ALA A 1 121 ? -5.147 -7.698 -4.193 1.00 79.88 121 ALA A CA 1
ATOM 913 C C . ALA A 1 121 ? -5.516 -8.862 -3.255 1.00 79.88 121 ALA A C 1
ATOM 915 O O . ALA A 1 121 ? -6.378 -8.707 -2.395 1.00 79.88 121 ALA A O 1
ATOM 916 N N . SER A 1 122 ? -4.877 -10.030 -3.398 1.00 72.81 122 SER A N 1
ATOM 917 C CA . SER A 1 122 ? -5.188 -11.225 -2.595 1.00 72.81 122 SER A CA 1
ATOM 918 C C . SER A 1 122 ? -4.787 -11.099 -1.126 1.00 72.81 122 SER A C 1
ATOM 920 O O . SER A 1 122 ? -5.289 -11.845 -0.290 1.00 72.81 122 SER A O 1
ATOM 922 N N . ARG A 1 123 ? -3.885 -10.164 -0.821 1.00 70.50 123 ARG A N 1
ATOM 923 C CA . ARG A 1 123 ? -3.349 -9.910 0.519 1.00 70.50 123 ARG A CA 1
ATOM 924 C C . ARG A 1 123 ? -3.957 -8.683 1.186 1.00 70.50 123 ARG A C 1
ATOM 926 O O . ARG A 1 123 ? -3.536 -8.333 2.278 1.00 70.50 123 ARG A O 1
ATOM 933 N N . GLU A 1 124 ? -4.912 -8.026 0.526 1.00 67.88 124 GLU A N 1
ATOM 934 C CA . GLU A 1 124 ? -5.611 -6.843 1.039 1.00 67.88 124 GLU A CA 1
ATOM 935 C C . GLU A 1 124 ? -4.675 -5.697 1.483 1.00 67.88 124 GLU A C 1
ATOM 937 O O . GLU A 1 124 ? -5.084 -4.820 2.241 1.00 67.88 124 GLU A O 1
ATOM 942 N N . LEU A 1 125 ? -3.442 -5.650 0.951 1.00 66.31 125 LEU A N 1
ATOM 943 C CA . LEU A 1 125 ? -2.393 -4.683 1.326 1.00 66.31 125 LEU A CA 1
ATOM 944 C C . LEU A 1 125 ? -2.759 -3.225 1.023 1.00 66.31 125 LEU A C 1
ATOM 946 O O . LEU A 1 125 ? -2.072 -2.301 1.436 1.00 66.31 125 LEU A O 1
ATOM 950 N N . GLU A 1 126 ? -3.837 -3.023 0.280 1.00 60.97 126 GLU A N 1
ATOM 951 C CA . GLU A 1 126 ? -4.386 -1.737 -0.134 1.00 60.97 126 GLU A CA 1
ATOM 952 C C . GLU A 1 126 ? -5.331 -1.111 0.891 1.00 60.97 126 GLU A C 1
ATOM 954 O O . GLU A 1 126 ? -5.723 0.049 0.740 1.00 60.97 126 GLU A O 1
ATOM 959 N N . LYS A 1 127 ? -5.737 -1.863 1.919 1.00 65.44 127 LYS A N 1
ATOM 960 C CA . LYS A 1 127 ? -6.667 -1.357 2.925 1.00 65.44 127 LYS A CA 1
ATOM 961 C C . LYS A 1 127 ? -5.952 -0.344 3.813 1.00 65.44 127 LYS A C 1
ATOM 963 O O . LYS A 1 127 ? -5.039 -0.687 4.557 1.00 65.44 127 LYS A O 1
ATOM 968 N N . GLU A 1 128 ? -6.370 0.919 3.738 1.00 61.19 128 GLU A N 1
ATOM 969 C CA . GLU A 1 128 ? -5.885 1.960 4.644 1.00 61.19 128 GLU A CA 1
ATOM 970 C C . GLU A 1 128 ? -6.414 1.663 6.057 1.00 61.19 128 GLU A C 1
ATOM 972 O O . GLU A 1 128 ? -7.634 1.582 6.240 1.00 61.19 128 GLU A O 1
ATOM 977 N N . PRO A 1 129 ? -5.540 1.457 7.061 1.00 65.56 129 PRO A N 1
ATOM 978 C CA . PRO A 1 129 ? -6.002 1.245 8.416 1.00 65.56 129 PRO A CA 1
ATOM 979 C C . PRO A 1 129 ? -6.634 2.541 8.926 1.00 65.56 129 PRO A C 1
ATOM 981 O O . PRO A 1 129 ? -5.965 3.564 9.078 1.00 65.56 129 PRO A O 1
ATOM 984 N N . VAL A 1 130 ? -7.934 2.501 9.202 1.00 82.25 130 VAL A N 1
ATOM 985 C CA . VAL A 1 130 ? -8.666 3.628 9.778 1.00 82.25 130 VAL A CA 1
ATOM 986 C C . VAL A 1 130 ? -8.573 3.547 11.291 1.00 82.25 130 VAL A C 1
ATOM 988 O O . VAL A 1 130 ? -8.828 2.500 11.892 1.00 82.25 130 VAL A O 1
ATOM 991 N N . GLN A 1 131 ? -8.211 4.663 11.919 1.00 88.19 131 GLN A N 1
ATOM 992 C CA . GLN A 1 131 ? -8.247 4.787 13.369 1.00 88.19 131 GLN A CA 1
ATOM 993 C C . GLN A 1 131 ? -9.591 5.352 13.812 1.00 88.19 131 GLN A C 1
ATOM 995 O O . GLN A 1 131 ? -9.955 6.470 13.455 1.00 88.19 131 GLN A O 1
ATOM 1000 N N . LEU A 1 132 ? -10.304 4.580 14.626 1.00 90.62 132 LEU A N 1
ATOM 1001 C CA . LEU A 1 132 ? -11.503 5.028 15.316 1.00 90.62 132 LEU A CA 1
ATOM 1002 C C . LEU A 1 132 ? -11.152 5.337 16.768 1.00 90.62 132 LEU A C 1
ATOM 1004 O O . LEU A 1 132 ? -10.615 4.489 17.480 1.00 90.62 132 LEU A O 1
ATOM 1008 N N . GLU A 1 133 ? -11.485 6.536 17.231 1.00 94.00 133 GLU A N 1
ATOM 1009 C CA . GLU A 1 133 ? -11.403 6.890 18.645 1.00 94.00 133 GLU A CA 1
ATOM 1010 C C . GLU A 1 133 ? -12.793 7.122 19.215 1.00 94.00 133 GLU A C 1
ATOM 1012 O O . GLU A 1 133 ? -13.602 7.836 18.629 1.00 94.00 133 GLU A O 1
ATOM 1017 N N . GLY A 1 134 ? -13.064 6.556 20.387 1.00 94.12 134 GLY A N 1
ATOM 1018 C CA . GLY A 1 134 ? -14.372 6.709 21.006 1.00 94.12 134 GLY A CA 1
ATOM 1019 C C . GLY A 1 134 ? -14.496 6.028 22.358 1.00 94.12 134 GLY A C 1
ATOM 1020 O O . GLY A 1 134 ? -13.514 5.552 22.929 1.00 94.12 134 GLY A O 1
ATOM 1021 N N . ILE A 1 135 ? -15.719 5.988 22.879 1.00 95.44 135 ILE A N 1
ATOM 1022 C CA . ILE A 1 135 ? -16.056 5.360 24.159 1.00 95.44 135 ILE A CA 1
ATOM 1023 C C . ILE A 1 135 ? -16.680 3.989 23.898 1.00 95.44 135 ILE A C 1
ATOM 1025 O O . ILE A 1 135 ? -17.697 3.886 23.211 1.00 95.44 135 ILE A O 1
ATOM 1029 N N . LEU A 1 136 ? -16.114 2.930 24.480 1.00 95.00 136 LEU A N 1
ATOM 1030 C CA . LEU A 1 136 ? -16.695 1.589 24.385 1.00 95.00 136 LEU A CA 1
ATOM 1031 C C . LEU A 1 136 ? -18.060 1.540 25.071 1.00 95.00 136 LEU A C 1
ATOM 1033 O O . LEU A 1 136 ? -18.186 1.846 26.258 1.00 95.00 136 LEU A O 1
ATOM 1037 N N . ARG A 1 137 ? -19.089 1.104 24.344 1.00 95.62 137 ARG A N 1
ATOM 1038 C CA . ARG A 1 137 ? -20.440 0.877 24.880 1.00 95.62 137 ARG A CA 1
ATOM 1039 C C . ARG A 1 137 ? -20.776 -0.592 25.051 1.00 95.62 137 ARG A C 1
ATOM 1041 O O . ARG A 1 137 ? -21.569 -0.922 25.928 1.00 95.62 137 ARG A O 1
ATOM 1048 N N . THR A 1 138 ? -20.147 -1.464 24.273 1.00 94.44 138 THR A N 1
ATOM 1049 C CA . THR A 1 138 ? -20.214 -2.913 24.475 1.00 94.44 138 THR A CA 1
ATOM 1050 C C . THR A 1 138 ? -18.815 -3.513 24.456 1.00 94.44 138 THR A C 1
ATOM 1052 O O . THR A 1 138 ? -17.907 -2.987 23.815 1.00 94.44 138 THR A O 1
ATOM 1055 N N . VAL A 1 139 ? -18.651 -4.617 25.182 1.00 91.88 139 VAL A N 1
ATOM 1056 C CA . VAL A 1 139 ? -17.457 -5.466 25.164 1.00 91.88 139 VAL A CA 1
ATOM 1057 C C . VAL A 1 139 ? -17.939 -6.899 24.980 1.00 91.88 139 VAL A C 1
ATOM 1059 O O . VAL A 1 139 ? -18.820 -7.343 25.715 1.00 91.88 139 VAL A O 1
ATOM 1062 N N . SER A 1 140 ? -17.422 -7.592 23.970 1.00 88.38 140 SER A N 1
ATOM 1063 C CA . SER A 1 140 ? -17.797 -8.967 23.635 1.00 88.38 140 SER A CA 1
ATOM 1064 C C . SER A 1 140 ? -16.678 -9.624 22.834 1.00 88.38 140 SER A C 1
ATOM 1066 O O . SER A 1 140 ? -16.033 -8.961 22.025 1.00 88.38 140 SER A O 1
ATOM 1068 N N . ASP A 1 141 ? -16.448 -10.916 23.059 1.00 85.56 141 ASP A N 1
ATOM 1069 C CA . ASP A 1 141 ? -15.503 -11.745 22.300 1.00 85.56 141 ASP A CA 1
ATOM 1070 C C . ASP A 1 141 ? -16.190 -12.585 21.207 1.00 85.56 141 ASP A C 1
ATOM 1072 O O . ASP A 1 141 ? -15.520 -13.300 20.465 1.00 85.56 141 ASP A O 1
ATOM 1076 N N . ILE A 1 142 ? -17.522 -12.501 21.101 1.00 87.62 142 ILE A N 1
ATOM 1077 C CA . ILE A 1 142 ? -18.341 -13.261 20.140 1.00 87.62 142 ILE A CA 1
ATOM 1078 C C . ILE A 1 142 ? -19.228 -12.379 19.256 1.00 87.62 142 ILE A C 1
ATOM 1080 O O . ILE A 1 142 ? -19.844 -12.871 18.315 1.00 87.62 142 ILE A O 1
ATOM 1084 N N . SER A 1 143 ? -19.334 -11.086 19.560 1.00 88.88 143 SER A N 1
ATOM 1085 C CA . SER A 1 143 ? -20.146 -10.136 18.801 1.00 88.88 143 SER A CA 1
ATOM 1086 C C . SER A 1 143 ? -19.386 -8.831 18.584 1.00 88.88 143 SER A C 1
ATOM 1088 O O . SER A 1 143 ? -18.555 -8.476 19.421 1.00 88.88 143 SER A O 1
ATOM 1090 N N . PRO A 1 144 ? -19.704 -8.071 17.523 1.00 92.81 144 PRO A N 1
ATOM 1091 C CA . PRO A 1 144 ? -19.095 -6.770 17.298 1.00 92.81 144 PRO A CA 1
ATOM 1092 C C . PRO A 1 144 ? -19.238 -5.814 18.492 1.00 92.81 144 PRO A C 1
ATOM 1094 O O . PRO A 1 144 ? -20.248 -5.807 19.208 1.00 92.81 144 PRO A O 1
ATOM 1097 N N . LEU A 1 145 ? -18.211 -4.993 18.685 1.00 95.00 145 LEU A N 1
ATOM 1098 C CA . LEU A 1 145 ? -18.159 -3.922 19.670 1.00 95.00 145 LEU A CA 1
ATOM 1099 C C . LEU A 1 145 ? -18.933 -2.705 19.155 1.00 95.00 145 LEU A C 1
ATOM 1101 O O . LEU A 1 145 ? -18.904 -2.406 17.963 1.00 95.00 145 LEU A O 1
ATOM 1105 N N . LYS A 1 146 ? -19.585 -1.970 20.056 1.00 95.88 146 LYS A N 1
ATOM 1106 C CA . LYS A 1 146 ? -20.142 -0.641 19.790 1.00 95.88 146 LYS A CA 1
ATOM 1107 C C . LYS A 1 146 ? -19.227 0.421 20.372 1.00 95.88 146 LYS A C 1
ATOM 1109 O O . LYS A 1 146 ? -18.992 0.436 21.585 1.00 95.88 146 LYS A O 1
ATOM 1114 N N . LEU A 1 147 ? -18.773 1.325 19.516 1.00 95.56 147 LEU A N 1
ATOM 1115 C CA . LEU A 1 147 ? -17.927 2.458 19.858 1.00 95.56 147 LEU A CA 1
ATOM 1116 C C . LEU A 1 147 ? -18.709 3.755 19.650 1.00 95.56 147 LEU A C 1
ATOM 1118 O O . LEU A 1 147 ? -19.241 3.979 18.571 1.00 95.56 147 LEU A O 1
ATOM 1122 N N . GLU A 1 148 ? -18.788 4.611 20.665 1.00 95.12 148 GLU A N 1
ATOM 1123 C CA . GLU A 1 148 ? -19.353 5.955 20.519 1.00 95.12 148 GLU A CA 1
ATOM 1124 C C . GLU A 1 148 ? -18.262 6.940 20.093 1.00 95.12 148 GLU A C 1
ATOM 1126 O O . GLU A 1 148 ? -17.364 7.230 20.887 1.00 95.12 148 GLU A O 1
ATOM 1131 N N . ILE A 1 149 ? -18.337 7.432 18.858 1.00 91.44 149 ILE A N 1
ATOM 1132 C CA . ILE A 1 149 ? -17.333 8.324 18.242 1.00 91.44 149 ILE A CA 1
ATOM 1133 C C . ILE A 1 149 ? -17.735 9.807 18.300 1.00 91.44 149 ILE A C 1
ATOM 1135 O O . ILE A 1 149 ? -16.894 10.700 18.233 1.00 91.44 149 ILE A O 1
ATOM 1139 N N . GLY A 1 150 ? -19.026 10.068 18.488 1.00 85.50 150 GLY A N 1
ATOM 1140 C CA . GLY A 1 150 ? -19.634 11.388 18.595 1.00 85.50 150 GLY A CA 1
ATOM 1141 C C . GLY A 1 150 ? -20.852 11.312 19.508 1.00 85.50 150 GLY A C 1
ATOM 1142 O O . GLY A 1 150 ? -21.275 10.227 19.901 1.00 85.50 150 GLY A O 1
ATOM 1143 N N . LYS A 1 151 ? -21.429 12.453 19.888 1.00 86.06 151 LYS A N 1
ATOM 1144 C CA . LYS A 1 151 ? -22.532 12.490 20.862 1.00 86.06 151 LYS A CA 1
ATOM 1145 C C . LYS A 1 151 ? -23.775 11.772 20.310 1.00 86.06 151 LYS A C 1
ATOM 1147 O O . LYS A 1 151 ? -24.560 12.378 19.588 1.00 86.06 151 LYS A O 1
ATOM 1152 N N . GLY A 1 152 ? -23.968 10.509 20.697 1.00 83.38 152 GLY A N 1
ATOM 1153 C CA . GLY A 1 152 ? -25.036 9.647 20.175 1.00 83.38 152 GLY A CA 1
ATOM 1154 C C . GLY A 1 152 ? -24.757 9.008 18.806 1.00 83.38 152 GLY A C 1
ATOM 1155 O O . GLY A 1 152 ? -25.664 8.397 18.243 1.00 83.38 152 GLY A O 1
ATOM 1156 N N . GLU A 1 153 ? -23.533 9.119 18.286 1.00 89.94 153 GLU A N 1
ATOM 1157 C CA . GLU A 1 153 ? -23.089 8.466 17.047 1.00 89.94 153 GLU A CA 1
ATOM 1158 C C . GLU A 1 153 ? -22.272 7.219 17.381 1.00 89.94 153 GLU A C 1
ATOM 1160 O O . GLU A 1 153 ? -21.325 7.278 18.172 1.00 89.94 153 GLU A O 1
ATOM 1165 N N . TYR A 1 154 ? -22.645 6.086 16.782 1.00 91.81 154 TYR A N 1
ATOM 1166 C CA . TYR A 1 154 ? -22.069 4.786 17.103 1.00 91.81 154 TYR A CA 1
ATOM 1167 C C . TYR A 1 154 ? -21.541 4.085 15.866 1.00 91.81 154 TYR A C 1
ATOM 1169 O O . TYR A 1 154 ? -22.273 3.920 14.894 1.00 91.81 154 TYR A O 1
ATOM 1177 N N . GLU A 1 155 ? -20.331 3.556 15.987 1.00 92.62 155 GLU A N 1
ATOM 1178 C CA . GLU A 1 155 ? -19.755 2.628 15.028 1.00 92.62 155 GLU A CA 1
ATOM 1179 C C . GLU A 1 155 ? -19.766 1.205 15.567 1.00 92.62 155 GLU A C 1
ATOM 1181 O O . GLU A 1 155 ? -19.619 0.960 16.772 1.00 92.62 155 GLU A O 1
ATOM 1186 N N . THR A 1 156 ? -19.955 0.257 14.651 1.00 93.94 156 THR A N 1
ATOM 1187 C CA . THR A 1 156 ? -19.888 -1.171 14.956 1.00 93.94 156 THR A CA 1
ATOM 1188 C C . THR A 1 156 ? -18.575 -1.725 14.437 1.00 93.94 156 THR A C 1
ATOM 1190 O O . THR A 1 156 ? -18.288 -1.645 13.247 1.00 93.94 156 THR A O 1
ATOM 1193 N N . VAL A 1 157 ? -17.786 -2.307 15.335 1.00 93.62 157 VAL A N 1
ATOM 1194 C CA . VAL A 1 157 ? -16.448 -2.802 15.023 1.00 93.62 157 VAL A CA 1
ATOM 1195 C C . VAL A 1 157 ? -16.369 -4.288 15.329 1.00 93.62 157 VAL A C 1
ATOM 1197 O O . VAL A 1 157 ? -16.543 -4.713 16.472 1.00 93.62 157 VAL A O 1
ATOM 1200 N N . ASN A 1 158 ? -16.083 -5.097 14.317 1.00 94.00 158 ASN A N 1
ATOM 1201 C CA . ASN A 1 158 ? -15.831 -6.514 14.508 1.00 94.00 158 ASN A CA 1
ATOM 1202 C C . ASN A 1 158 ? -14.449 -6.720 15.149 1.00 94.00 158 ASN A C 1
ATOM 1204 O O . ASN A 1 158 ? -13.440 -6.358 14.556 1.00 94.00 158 ASN A O 1
ATOM 1208 N N . ALA A 1 159 ? -14.403 -7.316 16.340 1.00 92.62 159 ALA A N 1
ATOM 1209 C CA . ALA A 1 159 ? -13.169 -7.590 17.074 1.00 92.62 159 ALA A CA 1
ATOM 1210 C C . ALA A 1 159 ? -12.918 -9.092 17.303 1.00 92.62 159 ALA A C 1
ATOM 1212 O O . ALA A 1 159 ? -12.184 -9.454 18.217 1.00 92.62 159 ALA A O 1
ATOM 1213 N N . THR A 1 160 ? -13.514 -9.979 16.496 1.00 88.94 160 THR A N 1
ATOM 1214 C CA . THR A 1 160 ? -13.388 -11.441 16.672 1.00 88.94 160 THR A CA 1
ATOM 1215 C C . THR A 1 160 ? -11.963 -11.971 16.514 1.00 88.94 160 THR A C 1
ATOM 1217 O O . THR A 1 160 ? -11.660 -13.042 17.028 1.00 88.94 160 THR A O 1
ATOM 1220 N N . GLU A 1 161 ? -11.100 -11.244 15.802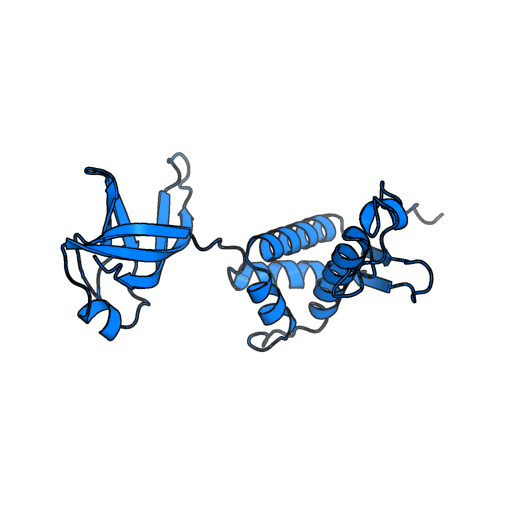 1.00 88.31 161 GLU A N 1
ATOM 1221 C CA . GLU A 1 161 ? -9.689 -11.605 15.595 1.00 88.31 161 GLU A CA 1
ATOM 1222 C C . GLU A 1 161 ? -8.738 -10.955 16.611 1.00 88.31 161 GLU A C 1
ATOM 1224 O O . GLU A 1 161 ? -7.552 -11.273 16.640 1.00 88.31 161 GLU A O 1
ATOM 1229 N N . ILE A 1 162 ? -9.247 -10.080 17.484 1.00 92.94 162 ILE A N 1
ATOM 1230 C CA . ILE A 1 162 ? -8.463 -9.536 18.592 1.00 92.94 162 ILE A CA 1
ATOM 1231 C C . ILE A 1 162 ? -8.302 -10.613 19.666 1.00 92.94 162 ILE A C 1
ATOM 1233 O O . ILE A 1 162 ? -9.250 -11.323 20.011 1.00 92.94 162 ILE A O 1
ATOM 1237 N N . ASP A 1 163 ? -7.099 -10.708 20.235 1.00 90.62 163 ASP A N 1
ATOM 1238 C CA . ASP A 1 163 ? -6.810 -11.655 21.306 1.00 90.62 163 ASP A CA 1
ATOM 1239 C C . ASP A 1 163 ? -7.821 -11.514 22.462 1.00 90.62 163 ASP A C 1
ATOM 1241 O O . ASP A 1 163 ? -8.104 -10.420 22.964 1.00 90.62 163 ASP A O 1
ATOM 1245 N N . LYS A 1 164 ? -8.366 -12.646 22.919 1.00 89.69 164 LYS A N 1
ATOM 1246 C CA . LYS A 1 164 ? -9.397 -12.671 23.965 1.00 89.69 164 LYS A CA 1
ATOM 1247 C C . LYS A 1 164 ? -8.923 -12.061 25.282 1.00 89.69 164 LYS A C 1
ATOM 1249 O O . LYS A 1 164 ? -9.753 -11.571 26.044 1.00 89.69 164 LYS A O 1
ATOM 1254 N N . SER A 1 165 ? -7.627 -12.108 25.588 1.00 89.38 165 SER A N 1
ATOM 1255 C CA . SER A 1 165 ? -7.053 -11.456 26.769 1.00 89.38 165 SER A CA 1
ATOM 1256 C C . SER A 1 165 ? -7.177 -9.934 26.684 1.00 89.38 165 SER A C 1
ATOM 1258 O O . SER A 1 165 ? -7.565 -9.307 27.670 1.00 89.38 165 SER A O 1
ATOM 1260 N N . VAL A 1 166 ? -6.968 -9.358 25.494 1.00 90.56 166 VAL A N 1
ATOM 1261 C CA . VAL A 1 166 ? -7.185 -7.932 25.232 1.00 90.56 166 VAL A CA 1
ATOM 1262 C C . VAL A 1 166 ? -8.660 -7.609 25.420 1.00 90.56 166 VAL A C 1
ATOM 1264 O O . VAL A 1 166 ? -8.974 -6.741 26.226 1.00 90.56 166 VAL A O 1
ATOM 1267 N N . ILE A 1 167 ? -9.574 -8.356 24.791 1.00 91.69 167 ILE A N 1
ATOM 1268 C CA . ILE A 1 167 ? -11.023 -8.127 24.943 1.00 91.69 167 ILE A CA 1
ATOM 1269 C C . ILE A 1 167 ? -11.468 -8.193 26.410 1.00 91.69 167 ILE A C 1
ATOM 1271 O O . ILE A 1 167 ? -12.206 -7.324 26.867 1.00 91.69 167 ILE A O 1
ATOM 1275 N N . LYS A 1 168 ? -10.978 -9.174 27.177 1.00 89.75 168 LYS A N 1
ATOM 1276 C CA . LYS A 1 168 ? -11.278 -9.318 28.613 1.00 89.75 168 LYS A CA 1
ATOM 1277 C C . LYS A 1 168 ? -10.733 -8.179 29.473 1.00 89.75 168 LYS A C 1
ATOM 1279 O O . LYS A 1 168 ? -11.261 -7.949 30.556 1.00 89.75 168 LYS A O 1
ATOM 1284 N N . SER A 1 169 ? -9.684 -7.495 29.021 1.00 90.00 169 SER A N 1
ATOM 1285 C CA . SER A 1 169 ? -9.128 -6.330 29.717 1.00 90.00 169 SER A CA 1
ATOM 1286 C C . SER A 1 169 ? -9.934 -5.046 29.481 1.00 90.00 169 SER A C 1
ATOM 1288 O O . SER A 1 169 ? -9.789 -4.077 30.226 1.00 90.00 169 SER A O 1
ATOM 1290 N N . LEU A 1 170 ? -10.797 -5.023 28.458 1.00 92.56 170 LEU A N 1
ATOM 1291 C CA . LEU A 1 170 ? -11.606 -3.857 28.124 1.00 92.56 170 LEU A CA 1
ATOM 1292 C C . LEU A 1 170 ? -12.773 -3.691 29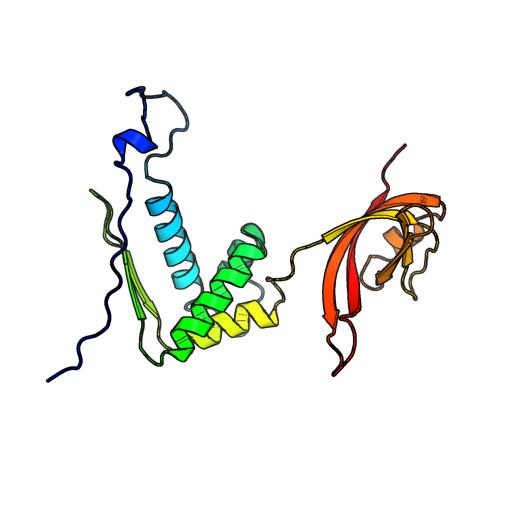.096 1.00 92.56 170 LEU A C 1
ATOM 1294 O O . LEU A 1 170 ? -13.292 -4.638 29.681 1.00 92.56 170 LEU A O 1
ATOM 1298 N N . SER A 1 171 ? -13.225 -2.451 29.246 1.00 92.69 171 SER A N 1
ATOM 1299 C CA . SER A 1 171 ? -14.383 -2.115 30.069 1.00 92.69 171 SER A CA 1
ATOM 1300 C C . SER A 1 171 ? -15.255 -1.094 29.359 1.00 92.69 171 SER A C 1
ATOM 1302 O O . SER A 1 171 ? -14.761 -0.166 28.716 1.00 92.69 171 SER A O 1
ATOM 1304 N N . VAL A 1 172 ? -16.569 -1.259 29.498 1.00 94.75 172 VAL A N 1
ATOM 1305 C CA . VAL A 1 172 ? -17.548 -0.278 29.022 1.00 94.75 172 VAL A CA 1
ATOM 1306 C C . VAL A 1 172 ? -17.273 1.077 29.683 1.00 94.75 172 VAL A C 1
ATOM 1308 O O . VAL A 1 172 ? -16.937 1.151 30.862 1.00 94.75 172 VAL A O 1
ATOM 1311 N N . GLY A 1 173 ? -17.401 2.155 28.914 1.00 92.69 173 GLY A N 1
ATOM 1312 C CA . GLY A 1 173 ? -17.133 3.523 29.353 1.00 92.69 173 GLY A CA 1
ATOM 1313 C C . GLY A 1 173 ? -15.676 3.959 29.201 1.00 92.69 173 GLY A C 1
ATOM 1314 O O . GLY A 1 173 ? -15.387 5.140 29.373 1.00 92.69 173 GLY A O 1
ATOM 1315 N N . ARG A 1 174 ? -14.755 3.054 28.842 1.00 93.38 174 ARG A N 1
ATOM 1316 C CA . ARG A 1 174 ? -13.368 3.427 28.545 1.00 93.38 174 ARG A CA 1
ATOM 1317 C C . ARG A 1 174 ? -13.265 4.086 27.180 1.00 93.38 174 ARG A C 1
ATOM 1319 O O . ARG A 1 174 ? -13.855 3.613 26.207 1.00 93.38 174 ARG A O 1
ATOM 1326 N N . ARG A 1 175 ? -12.461 5.148 27.118 1.00 94.56 175 ARG A N 1
ATOM 1327 C CA . ARG A 1 175 ? -12.012 5.715 25.854 1.00 94.56 175 ARG A CA 1
ATOM 1328 C C . ARG A 1 175 ? -10.936 4.810 25.261 1.00 94.56 175 ARG A C 1
ATOM 1330 O O . ARG A 1 175 ? -10.012 4.403 25.965 1.00 94.56 175 ARG A O 1
ATOM 1337 N N . VAL A 1 176 ? -11.073 4.484 23.987 1.00 95.25 176 VAL A N 1
ATOM 1338 C CA . VAL A 1 176 ? -10.145 3.615 23.264 1.00 95.25 176 VAL A CA 1
ATOM 1339 C C . VAL A 1 176 ? -9.820 4.198 21.899 1.00 95.25 176 VAL A C 1
ATOM 1341 O O . VAL A 1 176 ? -10.613 4.953 21.332 1.00 95.25 176 VAL A O 1
ATOM 1344 N N . ARG A 1 177 ? -8.664 3.804 21.376 1.00 95.00 177 ARG A N 1
ATOM 1345 C CA . ARG A 1 177 ? -8.301 3.922 19.970 1.00 95.00 177 ARG A CA 1
ATOM 1346 C C . ARG A 1 177 ? -8.304 2.527 19.366 1.00 95.00 177 ARG A C 1
ATOM 1348 O O . ARG A 1 177 ? -7.675 1.616 19.900 1.00 95.00 177 ARG A O 1
ATOM 1355 N N . ILE A 1 178 ? -9.014 2.359 18.262 1.00 93.75 178 ILE A N 1
ATOM 1356 C CA . ILE A 1 178 ? -9.102 1.105 17.526 1.00 93.75 178 ILE A CA 1
ATOM 1357 C C . ILE A 1 178 ? -8.495 1.325 16.147 1.00 93.75 178 ILE A C 1
ATOM 1359 O O . ILE A 1 178 ? -8.972 2.164 15.389 1.00 93.75 178 ILE A O 1
ATOM 1363 N N . SER A 1 179 ? -7.458 0.560 15.818 1.00 91.69 179 SER A N 1
ATOM 1364 C CA . SER A 1 179 ? -6.991 0.437 14.436 1.00 91.69 179 SER A CA 1
ATOM 1365 C C . SER A 1 179 ? -7.872 -0.582 13.727 1.00 91.69 179 SER A C 1
ATOM 1367 O O . SER A 1 179 ? -8.096 -1.672 14.261 1.00 91.69 179 SER A O 1
ATOM 1369 N N . THR A 1 180 ? -8.404 -0.213 12.567 1.00 89.81 180 THR A N 1
ATOM 1370 C CA . THR A 1 180 ? -9.364 -1.030 11.825 1.00 89.81 180 THR A CA 1
ATOM 1371 C C . THR A 1 180 ? -8.985 -1.165 10.363 1.00 89.81 180 THR A C 1
ATOM 1373 O O . THR A 1 180 ? -8.498 -0.219 9.759 1.00 89.81 180 THR A O 1
ATOM 1376 N N . GLU A 1 181 ? -9.259 -2.324 9.786 1.00 85.44 181 GLU A N 1
ATOM 1377 C CA . GLU A 1 181 ? -9.388 -2.497 8.345 1.00 85.44 181 GLU A CA 1
ATOM 1378 C C . GLU A 1 181 ? -10.828 -2.193 7.939 1.00 85.44 181 GLU A C 1
ATOM 1380 O O . GLU A 1 181 ? -11.779 -2.627 8.600 1.00 85.44 181 GLU A O 1
ATOM 1385 N N . VAL A 1 182 ? -10.987 -1.449 6.846 1.00 82.69 182 VAL A N 1
ATOM 1386 C CA . VAL A 1 182 ? -12.296 -1.029 6.348 1.00 82.69 182 VAL A CA 1
ATOM 1387 C C . VAL A 1 182 ? -12.653 -1.802 5.092 1.00 82.69 182 VAL A C 1
ATOM 1389 O O . VAL A 1 182 ? -11.842 -1.955 4.180 1.00 82.69 182 VAL A O 1
ATOM 1392 N N . THR A 1 183 ? -13.893 -2.276 5.040 1.00 79.75 183 THR A N 1
ATOM 1393 C CA . THR A 1 183 ? -14.461 -2.900 3.844 1.00 79.75 183 THR A CA 1
ATOM 1394 C C . THR A 1 183 ? -15.754 -2.186 3.493 1.00 79.75 183 THR A C 1
ATOM 1396 O O . THR A 1 183 ? -16.636 -2.067 4.338 1.00 79.75 183 THR A O 1
ATOM 1399 N N . GLU A 1 184 ? -15.878 -1.708 2.258 1.00 76.50 184 GLU A N 1
ATOM 1400 C CA . GLU A 1 184 ? -17.124 -1.123 1.763 1.00 76.50 184 GLU A CA 1
ATOM 1401 C C . GLU A 1 184 ? -17.901 -2.164 0.963 1.00 76.50 184 GLU A C 1
ATOM 1403 O O . GLU A 1 184 ? -17.419 -2.698 -0.036 1.00 76.50 184 GLU A O 1
ATOM 1408 N N . GLU A 1 185 ? -19.131 -2.434 1.379 1.00 72.94 185 GLU A N 1
ATOM 1409 C CA . GLU A 1 185 ? -20.058 -3.273 0.638 1.00 72.94 185 GLU A CA 1
ATOM 1410 C C . GLU A 1 185 ? -21.058 -2.382 -0.109 1.00 72.94 185 GLU A C 1
ATOM 1412 O O . GLU A 1 185 ? -21.867 -1.667 0.489 1.00 72.94 185 GLU A O 1
ATOM 1417 N N . LYS A 1 186 ? -21.012 -2.416 -1.445 1.00 54.75 186 LYS A N 1
ATOM 1418 C CA . LYS A 1 186 ? -22.017 -1.770 -2.299 1.00 54.75 186 LYS A CA 1
ATOM 1419 C C . LYS A 1 186 ? -23.065 -2.787 -2.724 1.00 54.75 186 LYS A C 1
ATOM 1421 O O . LYS A 1 186 ? -22.836 -3.593 -3.621 1.00 54.75 186 LYS A O 1
ATOM 1426 N N . SER A 1 187 ? -24.244 -2.702 -2.117 1.00 63.91 187 SER A N 1
ATOM 1427 C CA . SER A 1 187 ? -25.426 -3.420 -2.597 1.00 63.91 187 SER A CA 1
ATOM 1428 C C . SER A 1 187 ? -26.008 -2.739 -3.848 1.00 63.91 187 SER A C 1
ATOM 1430 O O . SER A 1 187 ? -26.014 -1.505 -3.912 1.00 63.91 187 SER A O 1
ATOM 1432 N N . PRO A 1 188 ? -26.544 -3.485 -4.836 1.00 50.62 188 PRO A N 1
ATOM 1433 C CA . PRO A 1 188 ? -27.197 -2.892 -6.003 1.00 50.62 188 PRO A CA 1
ATOM 1434 C C . PRO A 1 188 ? -28.373 -1.992 -5.586 1.00 50.62 188 PRO A C 1
ATOM 1436 O O . PRO A 1 188 ? -29.393 -2.476 -5.104 1.00 50.62 188 PRO A O 1
ATOM 1439 N N . GLY A 1 189 ? -28.221 -0.674 -5.755 1.00 67.75 189 GLY A N 1
ATOM 1440 C CA . GLY A 1 189 ? -29.244 0.330 -5.423 1.00 67.75 189 G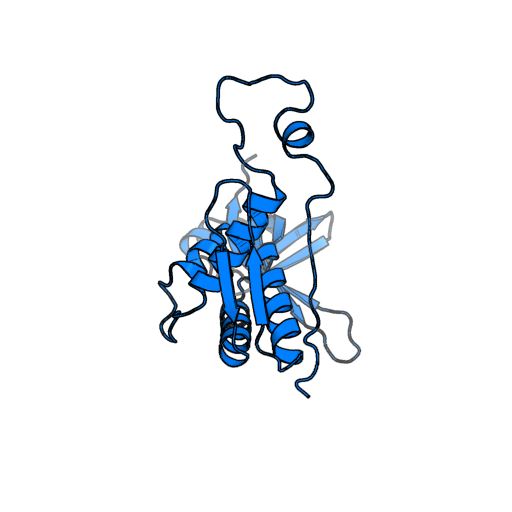LY A CA 1
ATOM 1441 C C . GLY A 1 189 ? -29.259 0.822 -3.969 1.00 67.75 189 GLY A C 1
ATOM 1442 O O . GLY A 1 189 ? -30.113 1.637 -3.629 1.00 67.75 189 GLY A O 1
ATOM 1443 N N . GLY A 1 190 ? -28.334 0.361 -3.120 1.00 65.50 190 GLY A N 1
ATOM 1444 C CA . GLY A 1 190 ? -28.201 0.803 -1.728 1.00 65.50 190 GLY A CA 1
ATOM 1445 C C . GLY A 1 190 ? -27.097 1.843 -1.524 1.00 65.50 190 GLY A C 1
ATOM 1446 O O . GLY A 1 190 ? -26.176 1.961 -2.335 1.00 65.50 190 GLY A O 1
ATOM 1447 N N . ALA A 1 191 ? -27.170 2.579 -0.411 1.00 65.88 191 ALA A N 1
ATOM 1448 C CA . ALA A 1 191 ? -26.022 3.333 0.080 1.00 65.88 191 ALA A CA 1
ATOM 1449 C C . ALA A 1 191 ? -24.888 2.353 0.449 1.00 65.88 191 ALA A C 1
ATOM 1451 O O . ALA A 1 191 ? -25.183 1.257 0.936 1.00 65.88 191 ALA A O 1
ATOM 1452 N N . PRO A 1 192 ? -23.615 2.707 0.201 1.00 68.56 192 PRO A N 1
ATOM 1453 C CA . PRO A 1 192 ? -22.487 1.878 0.613 1.00 68.56 192 PRO A CA 1
ATOM 1454 C C . PRO A 1 192 ? -22.524 1.660 2.131 1.00 68.56 192 PRO A C 1
ATOM 1456 O O . PRO A 1 192 ? -22.738 2.608 2.887 1.00 68.56 192 PRO A O 1
ATOM 1459 N N . VAL A 1 193 ? -22.343 0.409 2.559 1.00 79.56 193 VAL A N 1
ATOM 1460 C CA . VAL A 1 193 ? -22.227 0.044 3.975 1.00 79.56 193 VAL A CA 1
ATOM 1461 C C . VAL A 1 193 ? -20.756 -0.169 4.292 1.00 79.56 193 VAL A C 1
ATOM 1463 O O . VAL A 1 193 ? -20.085 -0.969 3.640 1.00 79.56 193 VAL A O 1
ATOM 1466 N N . THR A 1 194 ? -20.264 0.548 5.295 1.00 81.00 194 THR A N 1
ATOM 1467 C CA . THR A 1 194 ? -18.882 0.449 5.758 1.00 81.00 194 THR A C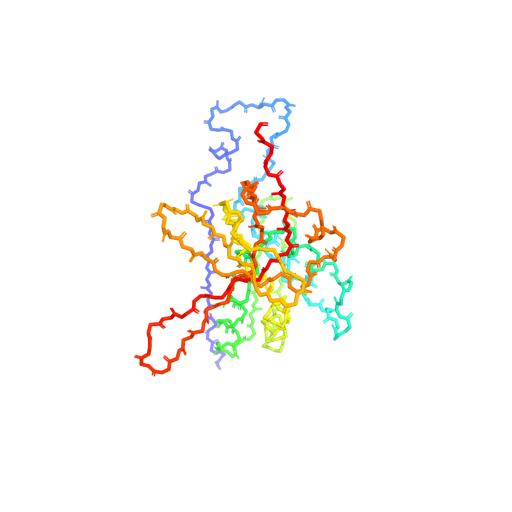A 1
ATOM 1468 C C . THR A 1 194 ? -18.795 -0.546 6.908 1.00 81.00 194 THR A C 1
ATOM 1470 O O . THR A 1 194 ? -19.504 -0.422 7.905 1.00 81.00 194 THR A O 1
ATOM 1473 N N . HIS A 1 195 ? -17.912 -1.530 6.776 1.00 88.25 195 HIS A N 1
ATOM 1474 C CA . HIS A 1 195 ? -17.636 -2.535 7.795 1.00 88.25 195 HIS A CA 1
ATOM 1475 C C . HIS A 1 195 ? -16.240 -2.316 8.371 1.00 88.25 195 HIS A C 1
ATOM 1477 O O . HIS A 1 195 ? -15.262 -2.265 7.622 1.00 88.25 195 HIS A O 1
ATOM 1483 N N . PHE A 1 196 ? -16.146 -2.238 9.699 1.00 90.38 196 PHE A N 1
ATOM 1484 C CA . PHE A 1 196 ? -14.886 -2.068 10.420 1.00 90.38 196 PHE A CA 1
ATOM 1485 C C . PHE A 1 196 ? -14.461 -3.372 11.085 1.00 90.38 196 PHE A C 1
ATOM 1487 O O . PHE A 1 196 ? -15.204 -3.947 11.886 1.00 90.38 196 PHE A O 1
ATOM 1494 N N . LYS A 1 197 ? -13.237 -3.811 10.806 1.00 91.88 197 LYS A N 1
ATOM 1495 C CA . LYS A 1 197 ? -12.608 -4.971 11.437 1.00 91.88 197 LYS A CA 1
ATOM 1496 C C . LYS A 1 197 ? -11.416 -4.507 12.267 1.00 91.88 197 LYS A C 1
ATOM 1498 O O . LYS A 1 197 ? -10.483 -3.936 11.722 1.00 91.88 197 LYS A O 1
ATOM 1503 N N . ALA A 1 198 ? -11.440 -4.713 13.579 1.00 91.94 198 ALA A N 1
ATOM 1504 C CA . ALA A 1 198 ? -10.360 -4.304 14.470 1.00 91.94 198 ALA A CA 1
ATOM 1505 C C . ALA A 1 198 ? -9.108 -5.163 14.260 1.00 91.94 198 ALA A C 1
ATOM 1507 O O . ALA A 1 198 ? -9.174 -6.388 14.335 1.00 91.94 198 ALA A O 1
ATOM 1508 N N . THR A 1 199 ? -7.966 -4.501 14.095 1.00 91.19 199 THR A N 1
ATOM 1509 C CA . THR A 1 199 ? -6.631 -5.117 14.065 1.00 91.19 199 THR A CA 1
ATOM 1510 C C . THR A 1 199 ? -5.852 -4.851 15.351 1.00 91.19 199 THR A C 1
ATOM 1512 O O . THR A 1 199 ? -5.012 -5.651 15.755 1.00 91.19 199 THR A O 1
ATOM 1515 N N . ARG A 1 200 ? -6.154 -3.746 16.046 1.00 92.19 200 ARG A N 1
ATOM 1516 C CA . ARG A 1 200 ? -5.543 -3.394 17.335 1.00 92.19 200 ARG A CA 1
ATOM 1517 C C . ARG A 1 200 ? -6.472 -2.514 18.161 1.00 92.19 200 ARG A C 1
ATOM 1519 O O . ARG A 1 200 ? -7.130 -1.633 17.613 1.00 92.19 200 ARG A O 1
ATOM 1526 N N . ILE A 1 201 ? -6.492 -2.720 19.477 1.00 94.00 201 ILE A N 1
ATOM 1527 C CA . ILE A 1 201 ? -7.252 -1.896 20.426 1.00 94.00 201 ILE A CA 1
ATOM 1528 C C . ILE A 1 201 ? -6.305 -1.388 21.509 1.00 94.00 201 ILE A C 1
ATOM 1530 O O . ILE A 1 201 ? -5.607 -2.173 22.146 1.00 94.00 201 ILE A O 1
ATOM 1534 N N . GLU A 1 202 ? -6.315 -0.079 21.735 1.00 94.00 202 GLU A N 1
ATOM 1535 C CA . GLU A 1 202 ? -5.546 0.590 22.779 1.00 94.00 202 GLU A CA 1
ATOM 1536 C C . GLU A 1 202 ? -6.491 1.352 23.699 1.00 94.00 202 GLU A C 1
ATOM 1538 O O . GLU A 1 202 ? -7.310 2.156 23.249 1.00 94.00 202 GLU A O 1
ATOM 1543 N N . VAL A 1 203 ? -6.384 1.112 25.005 1.00 93.25 203 VAL A N 1
ATOM 1544 C CA . VAL A 1 203 ? -7.101 1.918 25.991 1.00 93.25 203 VAL A CA 1
ATOM 1545 C C . VAL A 1 203 ? -6.371 3.245 26.129 1.00 93.25 203 VAL A C 1
ATOM 1547 O O . VAL A 1 203 ? -5.201 3.276 26.496 1.00 93.25 203 VAL A O 1
ATOM 1550 N N . LEU A 1 204 ? -7.069 4.342 25.848 1.00 90.19 204 LEU A N 1
ATOM 1551 C CA . LEU A 1 204 ? -6.534 5.675 26.079 1.00 90.19 204 LEU A CA 1
ATOM 1552 C C . LEU A 1 204 ? -6.694 5.969 27.574 1.00 90.19 204 LEU A C 1
ATOM 1554 O O . LEU A 1 204 ? -7.797 5.872 28.130 1.00 90.19 204 LEU A O 1
ATOM 1558 N N . GLU A 1 205 ? -5.580 6.218 28.257 1.00 76.25 205 GLU A N 1
ATOM 1559 C CA . GLU A 1 205 ? -5.610 6.655 29.649 1.00 76.25 205 GLU A CA 1
ATOM 1560 C C . GLU A 1 205 ? -6.172 8.077 29.743 1.00 76.25 205 GLU A C 1
ATOM 1562 O O . GLU A 1 205 ? -5.971 8.910 28.856 1.00 76.25 205 GLU A O 1
ATOM 1567 N N . HIS A 1 206 ? -6.929 8.305 30.813 1.00 52.66 206 HIS A N 1
ATOM 1568 C CA . HIS A 1 206 ? -7.270 9.630 31.308 1.00 52.66 206 HIS A CA 1
ATOM 1569 C C . HIS A 1 206 ? -6.356 9.925 32.486 1.00 52.66 206 HIS A C 1
ATOM 1571 O O . HIS A 1 206 ? -6.195 8.991 33.306 1.00 52.66 206 HIS A O 1
#